Protein AF-A0A0L9VHU3-F1 (afdb_monomer_lite)

Radius of gyration: 21.72 Å; chains: 1; bounding box: 48×51×55 Å

Organism: Phaseolus angularis (NCBI:txid3914)

Sequence (211 aa):
MVSQGKRLATQERQRLNDAPHLLSRGGYAKLEKKIRKSRADALGLESPDLAPAPARYELWKAARTKSDGNMTSSSTALISQRIFTRPQKQPIHDTVIHEDDDMAEAEDDPLSKLMTRLPRYMDTIVVDQGRSSMYEFVEPQTIQPSGNTLENIQHYLQTWMDESKRDVYLVSYIDGSHWQLMVIIPKQCKIIWFCSLHRKMKNDLRTMLQG

pLDDT: mean 79.28, std 13.85, range [37.53, 93.62]

InterPro domains:
  IPR038765 Papain-like cysteine peptidase superfamily [SSF54001] (156-206)

Structure (mmCIF, N/CA/C/O backbone):
data_AF-A0A0L9VHU3-F1
#
_entry.id   AF-A0A0L9VHU3-F1
#
loop_
_atom_site.group_PDB
_atom_site.id
_atom_site.type_symbol
_atom_site.label_atom_id
_atom_site.label_alt_id
_atom_site.label_comp_id
_atom_site.label_asym_id
_atom_site.label_entity_id
_atom_site.label_seq_id
_atom_site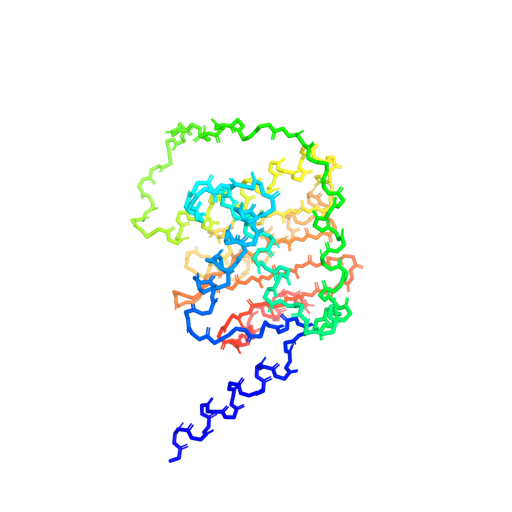.pdbx_PDB_ins_code
_atom_site.Cartn_x
_atom_site.Cartn_y
_atom_site.Cartn_z
_atom_site.occupancy
_atom_site.B_iso_or_equiv
_atom_site.auth_seq_id
_atom_site.auth_comp_id
_atom_site.auth_asym_id
_atom_site.auth_atom_id
_atom_site.pdbx_PDB_model_num
ATOM 1 N N . MET A 1 1 ? 27.416 -6.372 23.144 1.00 48.84 1 MET A N 1
ATOM 2 C CA . MET A 1 1 ? 26.035 -6.923 23.120 1.00 48.84 1 MET A CA 1
ATOM 3 C C . MET A 1 1 ? 25.082 -6.225 22.134 1.00 48.84 1 MET A C 1
ATOM 5 O O . MET A 1 1 ? 24.332 -6.928 21.472 1.00 48.84 1 MET A O 1
ATOM 9 N N . VAL A 1 2 ? 25.136 -4.896 21.933 1.00 53.78 2 VAL A N 1
ATOM 10 C CA . VAL A 1 2 ? 24.230 -4.147 21.014 1.00 53.78 2 VAL A CA 1
ATOM 11 C C . VAL A 1 2 ? 24.245 -4.640 19.549 1.00 53.78 2 VAL A C 1
ATOM 13 O O . VAL A 1 2 ? 23.216 -4.630 18.876 1.00 53.78 2 VAL A O 1
ATOM 16 N N . SER A 1 3 ? 25.390 -5.118 19.049 1.00 62.78 3 SER A N 1
ATOM 17 C CA . SER A 1 3 ? 25.535 -5.614 17.666 1.00 62.78 3 SER A CA 1
ATOM 18 C C . SER A 1 3 ? 24.810 -6.949 17.410 1.00 62.78 3 SER A C 1
ATOM 20 O O . SER A 1 3 ? 24.163 -7.119 16.376 1.00 62.78 3 SER A O 1
ATOM 22 N N . GLN A 1 4 ? 24.829 -7.878 18.376 1.00 62.34 4 GLN A N 1
ATOM 23 C CA . GLN A 1 4 ? 24.143 -9.171 18.236 1.00 62.34 4 GLN A CA 1
ATOM 24 C C . GLN A 1 4 ? 22.618 -9.016 18.222 1.00 62.34 4 GLN A C 1
ATOM 26 O O . GLN A 1 4 ? 21.962 -9.658 17.405 1.00 62.34 4 GLN A O 1
ATOM 31 N N . GLY A 1 5 ? 22.067 -8.119 19.050 1.00 71.44 5 GLY A N 1
ATOM 32 C CA . GLY A 1 5 ? 20.628 -7.835 19.072 1.00 71.44 5 GLY A CA 1
ATOM 33 C C . GLY A 1 5 ? 20.112 -7.270 17.744 1.00 71.44 5 GLY A C 1
ATOM 34 O O . GLY A 1 5 ? 19.091 -7.724 17.231 1.00 71.44 5 GLY A O 1
ATOM 35 N N . LYS A 1 6 ? 20.859 -6.344 17.121 1.00 72.81 6 LYS A N 1
ATOM 36 C CA . LYS A 1 6 ? 20.516 -5.811 15.789 1.00 72.81 6 LYS A CA 1
ATOM 37 C C . LYS A 1 6 ? 20.564 -6.896 14.708 1.00 72.81 6 LYS A C 1
ATOM 39 O O . LYS A 1 6 ? 19.677 -6.945 13.862 1.00 72.81 6 LYS A O 1
ATOM 44 N N . ARG A 1 7 ? 21.563 -7.786 14.760 1.00 70.12 7 ARG A N 1
ATOM 45 C CA . ARG A 1 7 ? 21.704 -8.900 13.809 1.00 70.12 7 ARG A CA 1
ATOM 46 C C . ARG A 1 7 ? 20.536 -9.884 13.896 1.00 70.12 7 ARG A C 1
ATOM 48 O O . ARG A 1 7 ? 19.973 -10.228 12.862 1.00 70.12 7 ARG A O 1
ATOM 55 N N . LEU A 1 8 ? 20.154 -10.282 15.109 1.00 78.56 8 LEU A N 1
ATOM 56 C CA . LEU A 1 8 ? 19.006 -11.162 15.352 1.00 78.56 8 LEU A CA 1
ATOM 57 C C . LEU A 1 8 ? 17.701 -10.536 14.844 1.00 78.56 8 LEU A C 1
ATOM 59 O O . LEU A 1 8 ? 16.937 -11.195 14.148 1.00 78.56 8 LEU A O 1
ATOM 63 N N . ALA A 1 9 ? 17.485 -9.240 15.089 1.00 76.69 9 ALA A N 1
ATOM 64 C CA . ALA A 1 9 ? 16.308 -8.537 14.582 1.00 76.69 9 ALA A CA 1
ATOM 65 C C . ALA A 1 9 ? 16.261 -8.488 13.044 1.00 76.69 9 ALA A C 1
ATOM 67 O O . ALA A 1 9 ? 15.200 -8.667 12.453 1.00 76.69 9 ALA A O 1
ATOM 68 N N . THR A 1 10 ? 17.394 -8.266 12.367 1.00 72.88 10 THR A N 1
ATOM 69 C CA . THR A 1 10 ? 17.454 -8.314 10.896 1.00 72.88 10 THR A CA 1
ATOM 70 C C . THR A 1 10 ? 17.184 -9.718 10.356 1.00 72.88 10 THR A C 1
ATOM 72 O O . THR A 1 10 ? 16.475 -9.846 9.361 1.00 72.88 10 THR A O 1
ATOM 75 N N . GLN A 1 11 ? 17.715 -10.756 11.006 1.00 76.81 11 GLN A N 1
ATOM 76 C CA . GLN A 1 11 ? 17.461 -12.146 10.624 1.00 76.81 11 GLN A CA 1
ATOM 77 C C . GLN A 1 11 ? 15.986 -12.510 10.791 1.00 76.81 11 GLN A C 1
ATOM 79 O O . GLN A 1 11 ? 15.407 -13.090 9.881 1.00 76.81 11 GLN A O 1
ATOM 84 N N . GLU A 1 12 ? 15.352 -12.083 11.882 1.00 78.12 12 GLU A N 1
ATOM 85 C CA . GLU A 1 12 ? 13.926 -12.328 12.107 1.00 78.12 12 GLU A CA 1
ATOM 86 C C . GLU A 1 12 ? 13.045 -11.577 11.095 1.00 78.12 12 GLU A C 1
ATOM 88 O O . GLU A 1 12 ? 12.095 -12.138 10.554 1.00 78.12 12 GLU A O 1
ATOM 93 N N . ARG A 1 13 ? 13.413 -10.340 10.725 1.00 70.56 13 ARG A N 1
ATOM 94 C CA . ARG A 1 13 ? 12.747 -9.602 9.633 1.00 70.56 13 ARG A CA 1
ATOM 95 C C . ARG A 1 13 ? 12.869 -10.308 8.288 1.00 70.56 13 ARG A C 1
ATOM 97 O O . ARG A 1 13 ? 11.931 -10.287 7.501 1.00 70.56 13 ARG A O 1
ATOM 104 N N . GLN A 1 14 ? 14.029 -10.898 8.005 1.00 71.62 14 GLN A N 1
ATOM 105 C CA . GLN A 1 14 ? 14.219 -11.685 6.789 1.00 71.62 14 GLN A CA 1
ATOM 106 C C . GLN A 1 14 ? 13.451 -13.005 6.847 1.00 71.62 14 GLN A C 1
ATOM 108 O O . GLN A 1 14 ? 12.911 -13.417 5.826 1.00 71.62 14 GLN A O 1
ATOM 113 N N . ARG A 1 15 ? 13.350 -13.630 8.026 1.00 75.19 15 ARG A N 1
ATOM 114 C CA . ARG A 1 15 ? 12.582 -14.862 8.241 1.00 75.19 15 ARG A CA 1
ATOM 115 C C . ARG A 1 15 ? 11.095 -14.672 7.944 1.00 75.19 15 ARG A C 1
ATOM 117 O O . ARG A 1 15 ? 10.479 -15.569 7.389 1.00 75.19 15 ARG A O 1
ATOM 124 N N . LEU A 1 16 ? 10.541 -13.510 8.292 1.00 76.06 16 LEU A N 1
ATOM 125 C CA . LEU A 1 16 ? 9.139 -13.150 8.047 1.00 76.06 16 LEU A CA 1
ATOM 126 C C . LEU A 1 16 ? 8.886 -12.567 6.643 1.00 76.06 16 LEU A C 1
ATOM 128 O O . LEU A 1 16 ? 7.774 -12.137 6.347 1.00 76.06 16 LEU A O 1
ATOM 132 N N . ASN A 1 17 ? 9.906 -12.483 5.783 1.00 76.56 17 ASN A N 1
ATOM 133 C CA . ASN A 1 17 ? 9.739 -11.969 4.431 1.00 76.56 17 ASN A CA 1
ATOM 134 C C . ASN A 1 17 ? 9.309 -13.090 3.481 1.00 76.56 17 ASN A C 1
ATOM 136 O O . ASN A 1 17 ? 10.138 -13.876 3.027 1.00 76.56 17 ASN A O 1
ATOM 140 N N . ASP A 1 18 ? 8.034 -13.089 3.103 1.00 77.94 18 ASP A N 1
ATOM 141 C CA . ASP A 1 18 ? 7.458 -14.073 2.183 1.00 77.94 18 ASP A CA 1
ATOM 142 C C . ASP A 1 18 ? 7.843 -13.859 0.707 1.00 77.94 18 ASP A C 1
ATOM 144 O O . ASP A 1 18 ? 7.441 -14.646 -0.148 1.00 77.94 18 ASP A O 1
ATOM 148 N N . ALA A 1 19 ? 8.607 -12.818 0.359 1.00 78.75 19 ALA A N 1
ATOM 149 C CA . ALA A 1 19 ? 9.085 -12.560 -1.006 1.00 78.75 19 ALA A CA 1
ATOM 150 C C . ALA A 1 19 ? 10.543 -12.047 -1.036 1.00 78.75 19 ALA A C 1
ATOM 152 O O . ALA A 1 19 ? 10.816 -10.936 -1.531 1.00 78.75 19 ALA A O 1
ATOM 153 N N . PRO A 1 20 ? 11.507 -12.832 -0.517 1.00 79.88 20 PRO A N 1
ATOM 154 C CA . PRO A 1 20 ? 12.890 -12.399 -0.411 1.00 79.88 20 PRO A CA 1
ATOM 155 C C . PRO A 1 20 ? 13.533 -12.303 -1.799 1.00 79.88 20 PRO A C 1
ATOM 157 O O . PRO A 1 20 ? 13.295 -13.139 -2.675 1.00 79.88 20 PRO A O 1
ATOM 160 N N . HIS A 1 21 ? 14.363 -11.276 -1.994 1.00 80.75 21 HIS A N 1
ATOM 161 C CA . HIS A 1 21 ? 15.218 -11.149 -3.173 1.00 80.75 21 HIS A CA 1
ATOM 162 C C . HIS A 1 21 ? 16.610 -11.721 -2.893 1.00 80.75 21 HIS A C 1
ATOM 164 O O . HIS A 1 21 ? 17.112 -11.638 -1.775 1.00 80.75 21 HIS A O 1
ATOM 170 N N . LEU A 1 22 ? 17.272 -12.234 -3.926 1.00 81.62 22 LEU A N 1
ATOM 171 C CA . LEU A 1 22 ? 18.561 -12.930 -3.813 1.00 81.62 22 LEU A CA 1
ATOM 172 C C . LEU A 1 22 ? 19.779 -12.005 -3.978 1.00 81.62 22 LEU A C 1
ATOM 174 O O . LEU A 1 22 ? 20.921 -12.454 -4.025 1.00 81.62 22 LEU A O 1
ATOM 178 N N . LEU A 1 23 ? 19.542 -10.700 -4.105 1.00 85.38 23 LEU A N 1
ATOM 179 C CA . LEU A 1 23 ? 20.577 -9.723 -4.422 1.00 85.38 23 LEU A CA 1
ATOM 180 C C . LEU A 1 23 ? 21.299 -9.193 -3.177 1.00 85.38 23 LEU A C 1
ATOM 182 O O . LEU A 1 23 ? 20.668 -8.811 -2.190 1.00 85.38 23 LEU A O 1
ATOM 186 N N . SER A 1 24 ? 22.626 -9.094 -3.273 1.00 81.19 24 SER A N 1
ATOM 187 C CA . SER A 1 24 ? 23.472 -8.353 -2.333 1.00 81.19 24 SER A CA 1
ATOM 188 C C . SER A 1 24 ? 23.415 -6.838 -2.598 1.00 81.19 24 SER A C 1
ATOM 190 O O . SER A 1 24 ? 22.765 -6.376 -3.542 1.00 81.19 24 SER A O 1
ATOM 192 N N . ARG A 1 25 ? 24.086 -6.025 -1.767 1.00 77.25 25 ARG A N 1
ATOM 193 C CA . ARG A 1 25 ? 24.183 -4.569 -1.993 1.00 77.25 25 ARG A CA 1
ATOM 194 C C . ARG A 1 25 ? 24.774 -4.280 -3.382 1.00 77.25 25 ARG A C 1
ATOM 196 O O . ARG A 1 25 ? 25.786 -4.862 -3.759 1.00 77.25 25 ARG A O 1
ATOM 203 N N . GLY A 1 26 ? 24.118 -3.405 -4.148 1.00 85.31 26 GLY A N 1
ATOM 204 C CA . GLY A 1 26 ? 24.473 -3.119 -5.547 1.00 85.31 26 GLY A CA 1
ATOM 205 C C . GLY A 1 26 ? 24.077 -4.215 -6.550 1.00 85.31 26 GLY A C 1
ATOM 206 O O . GLY A 1 26 ? 24.364 -4.099 -7.740 1.00 85.31 26 GLY A O 1
ATOM 207 N N . GLY A 1 27 ? 23.399 -5.278 -6.103 1.00 88.81 27 GLY A N 1
ATOM 208 C CA . GLY A 1 27 ? 23.025 -6.407 -6.950 1.00 88.81 27 GLY A CA 1
ATOM 209 C C . GLY A 1 27 ? 22.048 -6.048 -8.071 1.00 88.81 27 GLY A C 1
ATOM 210 O O . GLY A 1 27 ? 22.117 -6.663 -9.127 1.00 88.81 27 GLY A O 1
ATOM 211 N N . TYR A 1 28 ? 21.200 -5.026 -7.897 1.00 89.81 28 TYR A N 1
ATOM 212 C CA . TYR A 1 28 ? 20.271 -4.585 -8.947 1.00 89.81 28 TYR A CA 1
ATOM 213 C C . TYR A 1 28 ? 20.995 -3.982 -10.154 1.00 89.81 28 TYR A C 1
ATOM 215 O O . TYR A 1 28 ? 20.675 -4.353 -11.276 1.00 89.81 28 TYR A O 1
ATOM 223 N N . ALA A 1 29 ? 22.021 -3.152 -9.943 1.00 90.19 29 ALA A N 1
ATOM 224 C CA . ALA A 1 29 ? 22.813 -2.593 -11.043 1.00 90.19 29 ALA A CA 1
ATOM 225 C C . ALA A 1 29 ? 23.546 -3.699 -11.826 1.00 90.19 29 ALA A C 1
ATOM 227 O O . ALA A 1 29 ? 23.590 -3.695 -13.056 1.00 90.19 29 ALA A O 1
ATOM 228 N N . LYS A 1 30 ? 24.073 -4.706 -11.112 1.00 91.06 30 LYS A N 1
ATOM 229 C CA . LYS A 1 30 ? 24.684 -5.892 -11.736 1.00 91.06 30 LYS A CA 1
ATOM 230 C C . LYS A 1 30 ? 23.661 -6.719 -12.518 1.00 91.06 30 LYS A C 1
ATOM 232 O O . LYS A 1 30 ? 23.958 -7.166 -13.623 1.00 91.06 30 LYS A O 1
ATOM 237 N N . LEU A 1 31 ? 22.474 -6.924 -11.949 1.00 92.38 31 LEU A N 1
ATOM 238 C CA . LEU A 1 31 ? 21.386 -7.669 -12.577 1.00 92.38 31 LEU A CA 1
ATOM 239 C C . LEU A 1 31 ? 20.887 -6.971 -13.844 1.00 92.38 31 LEU A C 1
ATOM 241 O O . LEU A 1 31 ? 20.712 -7.618 -14.871 1.00 92.38 31 LEU A O 1
ATOM 245 N N . GLU A 1 32 ? 20.719 -5.655 -13.791 1.00 92.00 32 GLU A N 1
ATOM 246 C CA . GLU A 1 32 ? 20.325 -4.840 -14.932 1.00 92.00 32 GLU A CA 1
ATOM 247 C C . GLU A 1 32 ? 21.335 -4.942 -16.075 1.00 92.00 32 GLU A C 1
ATOM 249 O O . GLU A 1 32 ? 20.953 -5.259 -17.201 1.00 92.00 32 GLU A O 1
ATOM 254 N N . LYS A 1 33 ? 22.632 -4.788 -15.778 1.00 92.38 33 LYS A N 1
ATOM 255 C CA . LYS A 1 33 ? 23.697 -4.962 -16.775 1.00 92.38 33 LYS A CA 1
ATOM 256 C C . LYS A 1 33 ? 23.686 -6.368 -17.386 1.00 92.38 33 LYS A C 1
ATOM 258 O O . LYS A 1 33 ? 23.892 -6.512 -18.588 1.00 92.38 33 LYS A O 1
ATOM 263 N N . LYS A 1 34 ? 23.408 -7.404 -16.582 1.00 92.94 34 LYS A N 1
ATOM 264 C CA . LYS A 1 34 ? 23.285 -8.791 -17.059 1.00 92.94 34 LYS A CA 1
ATOM 265 C C . LYS A 1 34 ? 22.100 -8.965 -18.015 1.00 92.94 34 LYS A C 1
ATOM 267 O O . LYS A 1 34 ? 22.269 -9.593 -19.054 1.00 92.94 34 LYS A O 1
ATOM 272 N N . ILE A 1 35 ? 20.937 -8.398 -17.688 1.00 92.69 35 ILE A N 1
ATOM 273 C CA . ILE A 1 35 ? 19.736 -8.475 -18.537 1.00 92.69 35 ILE A CA 1
ATOM 274 C C . ILE A 1 35 ? 19.937 -7.700 -19.842 1.00 92.69 35 ILE A C 1
ATOM 276 O O . ILE A 1 35 ? 19.591 -8.200 -20.911 1.00 92.69 35 ILE A O 1
ATOM 280 N N . ARG A 1 36 ? 20.530 -6.502 -19.781 1.00 92.56 36 ARG A N 1
ATOM 281 C CA . ARG A 1 36 ? 20.858 -5.730 -20.987 1.00 92.56 36 ARG A CA 1
ATOM 282 C C . ARG A 1 36 ? 21.841 -6.471 -21.884 1.00 92.56 36 ARG A C 1
ATOM 284 O O . ARG A 1 36 ? 21.602 -6.555 -23.081 1.00 92.56 36 ARG A O 1
ATOM 291 N N . LYS A 1 37 ? 22.874 -7.094 -21.305 1.00 92.81 37 LYS A N 1
ATOM 292 C CA . LYS A 1 37 ? 23.807 -7.937 -22.061 1.00 92.81 37 LYS A CA 1
ATOM 293 C C . LYS A 1 37 ? 23.083 -9.082 -22.775 1.00 92.81 37 LYS A C 1
ATOM 295 O O . LYS A 1 37 ? 23.215 -9.199 -23.982 1.00 92.81 37 LYS A O 1
ATOM 300 N N . SER A 1 38 ? 22.246 -9.853 -22.072 1.00 91.19 38 SER A N 1
ATOM 301 C CA . SER A 1 38 ? 21.508 -10.955 -22.711 1.00 91.19 38 SER A CA 1
ATOM 302 C C . SER A 1 38 ? 20.541 -10.487 -23.803 1.00 91.19 38 SER A C 1
ATOM 304 O O . SER A 1 38 ? 20.306 -11.210 -24.763 1.00 91.19 38 SER A O 1
ATOM 306 N N . ARG A 1 39 ? 19.970 -9.282 -23.666 1.00 93.62 39 ARG A N 1
ATOM 307 C CA . ARG A 1 39 ? 19.123 -8.681 -24.705 1.00 93.62 39 ARG A CA 1
ATOM 308 C C . ARG A 1 39 ? 19.931 -8.232 -25.913 1.00 93.62 39 ARG A C 1
ATOM 310 O O . ARG A 1 39 ? 19.488 -8.473 -27.025 1.00 93.62 39 ARG A O 1
ATOM 317 N N . ALA A 1 40 ? 21.081 -7.598 -25.701 1.00 91.62 40 ALA A N 1
ATOM 318 C CA . ALA A 1 40 ? 21.978 -7.211 -26.782 1.00 91.62 40 ALA A CA 1
ATOM 319 C C . ALA A 1 40 ? 22.449 -8.437 -27.569 1.00 91.62 40 ALA A C 1
ATOM 321 O O . ALA A 1 40 ? 22.323 -8.435 -28.787 1.00 91.62 40 ALA A O 1
ATOM 322 N N . ASP A 1 41 ? 22.856 -9.506 -26.878 1.00 92.62 41 ASP A N 1
ATOM 323 C CA . ASP A 1 41 ? 23.250 -10.772 -27.508 1.00 92.62 41 ASP A CA 1
ATOM 324 C C . ASP A 1 41 ? 22.093 -11.366 -28.341 1.00 92.62 41 ASP A C 1
ATOM 326 O O . ASP A 1 41 ? 22.292 -11.777 -29.481 1.00 92.62 41 ASP A O 1
ATOM 330 N N . ALA A 1 42 ? 20.861 -11.359 -27.811 1.00 91.38 42 ALA A N 1
ATOM 331 C CA . ALA A 1 42 ? 19.674 -11.858 -28.518 1.00 91.38 42 ALA A CA 1
ATOM 332 C C . ALA A 1 42 ? 19.249 -10.988 -29.717 1.00 91.38 42 ALA A C 1
ATOM 334 O O . ALA A 1 42 ? 18.643 -11.496 -30.657 1.00 91.38 42 ALA A O 1
ATOM 335 N N . LEU A 1 43 ? 19.542 -9.686 -29.675 1.00 92.00 43 LEU A N 1
ATOM 336 C CA . LEU A 1 43 ? 19.234 -8.719 -30.732 1.00 92.00 43 LEU A CA 1
ATOM 337 C C . LEU A 1 43 ? 20.405 -8.505 -31.708 1.00 92.00 43 LEU A C 1
ATOM 339 O O . LEU A 1 43 ? 20.261 -7.731 -32.650 1.00 92.00 43 LEU A O 1
ATOM 343 N N . GLY A 1 44 ? 21.553 -9.155 -31.489 1.00 90.19 44 GLY A N 1
ATOM 344 C CA . GLY A 1 44 ? 22.761 -8.966 -32.296 1.00 90.19 44 GLY A CA 1
ATOM 345 C C . GLY A 1 44 ? 23.370 -7.561 -32.195 1.00 90.19 44 GLY A C 1
ATOM 346 O O . GLY A 1 44 ? 23.969 -7.090 -33.156 1.00 90.19 44 GLY A O 1
ATOM 347 N N . LEU A 1 45 ? 23.190 -6.866 -31.067 1.00 89.69 45 LEU A N 1
ATOM 348 C CA . LEU A 1 45 ? 23.708 -5.510 -30.860 1.00 89.69 45 LEU A CA 1
ATOM 349 C C . LEU A 1 45 ? 25.173 -5.540 -30.408 1.00 89.69 45 LEU A C 1
ATOM 351 O O . LEU A 1 45 ? 25.543 -6.316 -29.530 1.00 89.69 45 LEU A O 1
ATOM 355 N N . GLU A 1 46 ? 25.988 -4.624 -30.936 1.00 85.25 46 GLU A N 1
ATOM 356 C CA . GLU A 1 46 ? 27.423 -4.528 -30.611 1.00 85.25 46 GLU A CA 1
ATOM 357 C C . GLU A 1 46 ? 27.704 -4.111 -29.156 1.00 85.25 46 GLU A C 1
ATOM 359 O O . GLU A 1 46 ? 28.783 -4.383 -28.627 1.00 85.25 46 GLU A O 1
ATOM 364 N N . SER A 1 47 ? 26.743 -3.464 -28.484 1.00 85.38 47 SER A N 1
ATOM 365 C CA . SER A 1 47 ? 26.889 -3.009 -27.098 1.00 85.38 47 SER A CA 1
ATOM 366 C C . SER A 1 47 ? 25.643 -3.294 -26.246 1.00 85.38 47 SER A C 1
ATOM 368 O O . SER A 1 47 ? 24.522 -3.024 -26.688 1.00 85.38 47 SER A O 1
ATOM 370 N N . PRO A 1 48 ? 25.812 -3.745 -24.982 1.00 81.38 48 PRO A N 1
ATOM 371 C CA . PRO A 1 48 ? 24.726 -3.881 -24.009 1.00 81.38 48 PRO A CA 1
ATOM 372 C C . PRO A 1 48 ? 23.927 -2.599 -23.767 1.00 81.38 48 PRO A C 1
ATOM 374 O O . PRO A 1 48 ? 22.753 -2.678 -23.412 1.00 81.38 48 PRO A O 1
ATOM 377 N N . ASP A 1 49 ? 24.540 -1.427 -23.936 1.00 85.56 49 ASP A N 1
ATOM 378 C CA . ASP A 1 49 ? 23.887 -0.143 -23.654 1.00 85.56 49 ASP A CA 1
ATOM 379 C C . ASP A 1 49 ? 22.892 0.273 -24.748 1.00 85.56 49 ASP A C 1
ATOM 381 O O . ASP A 1 49 ? 22.046 1.131 -24.511 1.00 85.56 49 ASP A O 1
ATOM 385 N N . LEU A 1 50 ? 22.940 -0.380 -25.914 1.00 85.38 50 LEU A N 1
ATOM 386 C CA . LEU A 1 50 ? 21.97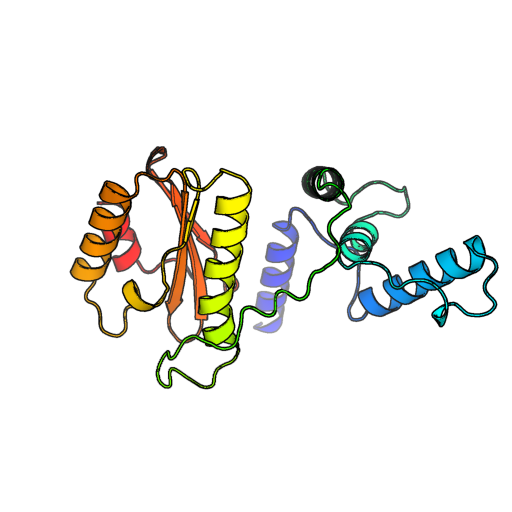7 -0.193 -27.002 1.00 85.38 50 LEU A CA 1
ATOM 387 C C . LEU A 1 50 ? 20.698 -1.020 -26.802 1.00 85.38 50 LEU A C 1
ATOM 389 O O . LEU A 1 50 ? 19.695 -0.788 -27.476 1.00 85.38 50 LEU A O 1
ATOM 393 N N . ALA A 1 51 ? 20.712 -1.995 -25.887 1.00 87.25 51 ALA A N 1
ATOM 394 C CA . ALA A 1 51 ? 19.535 -2.796 -25.592 1.00 87.25 51 ALA A CA 1
ATOM 395 C C . ALA A 1 51 ? 18.521 -1.997 -24.752 1.00 87.25 51 ALA A C 1
ATOM 397 O O . ALA A 1 51 ? 18.917 -1.290 -23.819 1.00 87.25 51 ALA A O 1
ATOM 398 N N . PRO A 1 52 ? 17.205 -2.171 -24.986 1.00 87.06 52 PRO A N 1
ATOM 399 C CA . PRO A 1 52 ? 16.181 -1.532 -24.169 1.00 87.06 52 PRO A CA 1
ATOM 400 C C . PRO A 1 52 ? 16.386 -1.823 -22.681 1.00 87.06 52 PRO A C 1
ATOM 402 O O . PRO A 1 52 ? 16.570 -2.983 -22.281 1.00 87.06 52 PRO A O 1
ATOM 405 N N . ALA A 1 53 ? 16.319 -0.777 -21.854 1.00 85.44 53 ALA A N 1
ATOM 406 C CA . ALA A 1 53 ? 16.438 -0.919 -20.411 1.00 85.44 53 ALA A CA 1
ATOM 407 C C . ALA A 1 53 ? 15.335 -1.852 -19.871 1.00 85.44 53 ALA A C 1
ATOM 409 O O . ALA A 1 53 ? 14.184 -1.787 -20.318 1.00 85.44 53 ALA A O 1
ATOM 410 N N . PRO A 1 54 ? 15.659 -2.766 -18.941 1.00 86.88 54 PRO A N 1
ATOM 411 C CA . PRO A 1 54 ? 14.647 -3.606 -18.325 1.00 86.88 54 PRO A CA 1
ATOM 412 C C . PRO A 1 54 ? 13.706 -2.758 -17.477 1.00 86.88 54 PRO A C 1
ATOM 414 O O . PRO A 1 54 ? 14.132 -1.904 -16.701 1.00 86.88 54 PRO A O 1
ATOM 417 N N . ALA A 1 55 ? 12.410 -3.024 -17.589 1.00 85.69 55 ALA A N 1
ATOM 418 C CA . ALA A 1 55 ? 11.431 -2.387 -16.735 1.00 85.69 55 ALA A CA 1
ATOM 419 C C . ALA A 1 55 ? 11.633 -2.832 -15.278 1.00 85.69 55 ALA A C 1
ATOM 421 O O . ALA A 1 55 ? 12.081 -3.945 -14.982 1.00 85.69 55 ALA A O 1
ATOM 422 N N . ARG A 1 56 ? 11.232 -1.980 -14.329 1.00 83.56 56 ARG A N 1
ATOM 423 C CA . ARG A 1 56 ? 11.403 -2.244 -12.889 1.00 83.56 56 ARG A CA 1
ATOM 424 C C . ARG A 1 56 ? 10.799 -3.581 -12.447 1.00 83.56 56 ARG A C 1
ATOM 426 O O . ARG A 1 56 ? 11.363 -4.256 -11.588 1.00 83.56 56 ARG A O 1
ATOM 433 N N . TYR A 1 57 ? 9.674 -3.981 -13.036 1.00 84.50 57 TYR A N 1
ATOM 434 C CA . TYR A 1 57 ? 9.031 -5.255 -12.716 1.00 84.50 57 TYR A CA 1
ATOM 435 C C . TYR A 1 57 ? 9.826 -6.467 -13.234 1.00 84.50 57 TYR A C 1
ATOM 437 O O . TYR A 1 57 ? 9.789 -7.532 -12.623 1.00 84.50 57 TYR A O 1
ATOM 445 N N . GLU A 1 58 ? 10.582 -6.318 -14.324 1.00 87.25 58 GLU A N 1
ATOM 446 C CA . GLU A 1 58 ? 11.465 -7.364 -14.848 1.00 87.25 58 GLU A CA 1
ATOM 447 C C . GLU A 1 58 ? 12.657 -7.570 -13.918 1.00 87.25 58 GLU A C 1
ATOM 449 O O . GLU A 1 58 ? 12.964 -8.706 -13.558 1.00 87.25 58 GLU A O 1
ATOM 454 N N . LEU A 1 59 ? 13.250 -6.471 -13.438 1.00 90.00 59 LEU A N 1
ATOM 455 C CA . LEU A 1 59 ? 14.277 -6.508 -12.396 1.00 90.00 59 LEU A CA 1
ATOM 456 C C . LEU A 1 59 ? 13.745 -7.143 -11.109 1.00 90.00 59 LEU A C 1
ATOM 458 O O . LEU A 1 59 ? 14.423 -7.970 -10.502 1.00 90.00 59 LEU A O 1
ATOM 462 N N . TRP A 1 60 ? 12.524 -6.787 -10.700 1.00 90.38 60 TRP A N 1
ATOM 463 C CA . TRP A 1 60 ? 11.885 -7.352 -9.512 1.00 90.38 60 TRP A CA 1
ATOM 464 C C . TRP A 1 60 ? 11.705 -8.872 -9.617 1.00 90.38 60 TRP A C 1
ATOM 466 O O . TRP A 1 60 ? 12.002 -9.568 -8.642 1.00 90.38 60 TRP A O 1
ATOM 476 N N . LYS A 1 61 ? 11.263 -9.368 -10.785 1.00 89.56 61 LYS A N 1
ATOM 477 C CA . LYS A 1 61 ? 11.100 -10.804 -11.065 1.00 89.56 61 LYS A CA 1
ATOM 478 C C . LYS A 1 61 ? 12.447 -11.511 -11.052 1.00 89.56 61 LYS A C 1
ATOM 480 O O . LYS A 1 61 ? 12.637 -12.425 -10.262 1.00 89.56 61 LYS A O 1
ATOM 485 N N . ALA A 1 62 ? 13.402 -11.033 -11.848 1.00 91.12 62 ALA A N 1
ATOM 486 C CA . ALA A 1 62 ? 14.712 -11.665 -11.977 1.00 91.12 62 ALA A CA 1
ATOM 487 C C . ALA A 1 62 ? 15.490 -11.690 -10.647 1.00 91.12 62 ALA A C 1
ATOM 489 O O . ALA A 1 62 ? 16.184 -12.658 -10.353 1.00 91.12 62 ALA A O 1
ATOM 490 N N . ALA A 1 63 ? 15.318 -10.679 -9.789 1.00 92.50 63 ALA A N 1
ATOM 491 C CA . ALA A 1 63 ? 15.894 -10.657 -8.443 1.00 92.50 63 ALA A CA 1
ATOM 492 C C . ALA A 1 63 ? 15.323 -11.735 -7.500 1.00 92.50 63 ALA A C 1
ATOM 494 O O . ALA A 1 63 ? 15.891 -11.975 -6.431 1.00 92.50 63 ALA A O 1
ATOM 495 N N . ARG A 1 64 ? 14.187 -12.342 -7.859 1.00 92.31 64 ARG A N 1
ATOM 496 C CA . ARG A 1 64 ? 13.447 -13.345 -7.082 1.00 92.31 64 ARG A CA 1
ATOM 497 C C . ARG A 1 64 ? 13.254 -14.653 -7.850 1.00 92.31 64 ARG A C 1
ATOM 499 O O . ARG A 1 64 ? 12.423 -15.474 -7.469 1.00 92.31 64 ARG A O 1
ATOM 506 N N . THR A 1 65 ? 14.043 -14.857 -8.899 1.00 91.50 65 THR A N 1
ATOM 507 C CA . THR A 1 65 ? 14.150 -16.122 -9.621 1.00 91.50 65 THR A CA 1
ATOM 508 C C . THR A 1 65 ? 15.440 -16.812 -9.191 1.00 91.50 65 THR A C 1
ATOM 510 O O . THR A 1 65 ? 16.517 -16.214 -9.201 1.00 91.50 65 THR A O 1
ATOM 513 N N . LYS A 1 66 ? 15.324 -18.064 -8.759 1.00 89.69 66 LYS A N 1
ATOM 514 C CA . LYS A 1 66 ? 16.444 -18.938 -8.411 1.00 89.69 66 LYS A CA 1
ATOM 515 C C . LYS A 1 66 ? 17.147 -19.422 -9.686 1.00 89.69 66 LYS A C 1
ATOM 517 O O . LYS A 1 66 ? 16.652 -19.258 -10.798 1.00 89.69 66 LYS A O 1
ATOM 522 N N . SER A 1 67 ? 18.314 -20.043 -9.534 1.00 85.81 67 SER A N 1
ATOM 523 C CA . SER A 1 67 ? 19.085 -20.584 -10.662 1.00 85.81 67 SER A CA 1
ATOM 524 C C . SER A 1 67 ? 18.381 -21.721 -11.412 1.00 85.81 67 SER A C 1
ATOM 526 O O . SER A 1 67 ? 18.692 -21.945 -12.574 1.00 85.81 67 SER A O 1
ATOM 528 N N . ASP A 1 68 ? 17.443 -22.418 -10.767 1.00 89.50 68 ASP A N 1
ATOM 529 C CA . ASP A 1 68 ? 16.595 -23.460 -11.364 1.00 89.50 68 ASP A CA 1
ATOM 530 C C . ASP A 1 68 ? 15.407 -22.886 -12.167 1.00 89.50 68 ASP A C 1
ATOM 532 O O . ASP A 1 68 ? 14.600 -23.641 -12.699 1.00 89.50 68 ASP A O 1
ATOM 536 N N . GLY A 1 69 ? 15.279 -21.555 -12.247 1.00 86.81 69 GLY A N 1
ATOM 537 C CA . GLY A 1 69 ? 14.178 -20.869 -12.926 1.00 86.81 69 GLY A CA 1
ATOM 538 C C . GLY A 1 69 ? 12.915 -20.704 -12.076 1.00 86.81 69 GLY A C 1
ATOM 539 O O . GLY A 1 69 ? 12.011 -19.968 -12.474 1.00 86.81 69 GLY A O 1
ATOM 540 N N . ASN A 1 70 ? 12.854 -21.306 -10.885 1.00 89.00 70 ASN A N 1
ATOM 541 C CA . ASN A 1 70 ? 11.709 -21.172 -9.991 1.00 89.00 70 ASN A CA 1
ATOM 542 C C . ASN A 1 70 ? 11.744 -19.849 -9.214 1.00 89.00 70 ASN A C 1
ATOM 544 O O . ASN A 1 70 ? 12.800 -19.270 -8.948 1.00 89.00 70 ASN A O 1
ATOM 548 N N . MET A 1 71 ? 10.573 -19.368 -8.794 1.00 92.06 71 MET A N 1
ATOM 549 C CA . MET A 1 71 ? 10.477 -18.191 -7.922 1.00 92.06 71 MET A CA 1
ATOM 550 C C . MET A 1 71 ? 10.937 -18.510 -6.492 1.00 92.06 71 MET A C 1
ATOM 552 O O . MET A 1 71 ? 10.926 -19.661 -6.049 1.00 92.06 71 MET A O 1
ATOM 556 N N . THR A 1 72 ? 11.338 -17.486 -5.734 1.00 89.56 72 THR A N 1
ATOM 557 C CA . THR A 1 72 ? 11.792 -17.658 -4.343 1.00 89.56 72 THR A CA 1
ATOM 558 C C . THR A 1 72 ? 10.691 -18.136 -3.396 1.00 89.56 72 THR A C 1
ATOM 560 O O . THR A 1 72 ? 11.010 -18.799 -2.410 1.00 89.56 72 THR A O 1
ATOM 563 N N . SER A 1 73 ? 9.419 -17.867 -3.706 1.00 87.56 73 SER A N 1
ATOM 564 C CA . SER A 1 73 ? 8.252 -18.295 -2.923 1.00 87.56 73 SER A CA 1
ATOM 565 C C . SER A 1 73 ? 6.971 -18.373 -3.764 1.00 87.56 73 SER A C 1
ATOM 567 O O . SER A 1 73 ? 6.883 -17.767 -4.837 1.00 87.56 73 SER A O 1
ATOM 569 N N . SER A 1 74 ? 5.939 -19.050 -3.246 1.00 85.62 74 SER A N 1
ATOM 570 C CA . SER A 1 74 ? 4.598 -19.083 -3.856 1.00 85.62 74 SER A CA 1
ATOM 571 C C . SER A 1 74 ? 3.977 -17.685 -3.966 1.00 85.62 74 SER A C 1
ATOM 573 O O . SER A 1 74 ? 3.404 -17.344 -4.999 1.00 85.62 74 SER A O 1
ATOM 575 N N . SER A 1 75 ? 4.158 -16.834 -2.950 1.00 83.75 75 SER A N 1
ATOM 576 C CA . SER A 1 75 ? 3.720 -15.431 -2.977 1.00 83.75 75 SER A CA 1
ATOM 577 C C . SER A 1 75 ? 4.397 -14.652 -4.107 1.00 83.75 75 SER A C 1
ATOM 579 O O . SER A 1 75 ? 3.743 -13.905 -4.833 1.00 83.75 75 SER A O 1
ATOM 581 N N . THR A 1 76 ? 5.699 -14.874 -4.316 1.00 86.44 76 THR A N 1
ATOM 582 C CA . THR A 1 76 ? 6.449 -14.267 -5.425 1.00 86.44 76 THR A CA 1
ATOM 583 C C . THR A 1 76 ? 5.922 -14.738 -6.778 1.00 86.44 76 THR A C 1
ATOM 585 O O . THR A 1 76 ? 5.769 -13.921 -7.685 1.00 86.44 76 THR A O 1
ATOM 588 N N . ALA A 1 77 ? 5.607 -16.030 -6.915 1.00 87.81 77 ALA A N 1
ATOM 589 C CA . ALA A 1 77 ? 5.025 -16.582 -8.135 1.00 87.81 77 ALA A CA 1
ATOM 590 C C . ALA A 1 77 ? 3.669 -15.937 -8.462 1.00 87.81 77 ALA A C 1
ATOM 592 O O . ALA A 1 77 ? 3.465 -15.484 -9.590 1.00 87.81 77 ALA A O 1
ATOM 593 N N . LEU A 1 78 ? 2.793 -15.790 -7.462 1.00 87.12 78 LEU A N 1
ATOM 594 C CA . LEU A 1 78 ? 1.492 -15.138 -7.624 1.00 87.12 78 LEU A CA 1
ATOM 595 C C . LEU A 1 78 ? 1.631 -13.663 -8.036 1.00 87.12 78 LEU A C 1
ATOM 597 O O . LEU A 1 78 ? 0.941 -13.203 -8.946 1.00 87.12 78 LEU A O 1
ATOM 601 N N . ILE A 1 79 ? 2.542 -12.918 -7.400 1.00 84.94 79 ILE A N 1
ATOM 602 C CA . ILE A 1 79 ? 2.818 -11.516 -7.756 1.00 84.94 79 ILE A CA 1
ATOM 603 C C . ILE A 1 79 ? 3.366 -11.429 -9.186 1.00 84.94 79 ILE A C 1
ATOM 605 O O . ILE A 1 79 ? 2.886 -10.621 -9.978 1.00 84.94 79 ILE A O 1
ATOM 609 N N . SER A 1 80 ? 4.330 -12.284 -9.541 1.00 84.75 80 SER A N 1
ATOM 610 C CA . SER A 1 80 ? 4.912 -12.337 -10.887 1.00 84.75 80 SER A CA 1
ATOM 611 C C . SER A 1 80 ? 3.852 -12.587 -11.963 1.00 84.75 80 SER A C 1
ATOM 613 O O . SER A 1 80 ? 3.887 -11.946 -13.014 1.00 84.75 80 SER A O 1
ATOM 615 N N . GLN A 1 81 ? 2.894 -13.479 -11.696 1.00 82.81 81 GLN A N 1
ATOM 616 C CA . GLN A 1 81 ? 1.786 -13.771 -12.604 1.00 82.81 81 GLN A CA 1
ATOM 617 C C . GLN A 1 81 ? 0.836 -12.573 -12.753 1.00 82.81 81 GLN A C 1
ATOM 619 O O . GLN A 1 81 ? 0.462 -12.219 -13.868 1.00 82.81 81 GLN A O 1
ATOM 624 N N . ARG A 1 82 ? 0.486 -11.899 -11.650 1.00 81.12 82 ARG A N 1
ATOM 625 C CA . ARG A 1 82 ? -0.429 -10.741 -11.668 1.00 81.12 82 ARG A CA 1
ATOM 626 C C . ARG A 1 82 ? 0.163 -9.502 -12.333 1.00 81.12 82 ARG A C 1
ATOM 628 O O . ARG A 1 82 ? -0.566 -8.724 -12.938 1.00 81.12 82 ARG A O 1
ATOM 635 N N . ILE A 1 83 ? 1.481 -9.321 -12.260 1.00 75.25 83 ILE A N 1
ATOM 636 C CA . ILE A 1 83 ? 2.174 -8.246 -12.986 1.00 75.25 83 ILE A CA 1
ATOM 637 C C . ILE A 1 83 ? 1.991 -8.403 -14.510 1.00 75.25 83 ILE A C 1
ATOM 639 O O . ILE A 1 83 ? 1.977 -7.405 -15.224 1.00 75.25 83 ILE A O 1
ATOM 643 N N . PHE A 1 84 ? 1.818 -9.633 -15.009 1.00 54.62 84 PHE A N 1
ATOM 644 C CA . PHE A 1 84 ? 1.665 -9.943 -16.435 1.00 54.62 84 PHE A CA 1
ATOM 645 C C . PHE A 1 84 ? 0.233 -9.753 -16.962 1.00 54.62 84 PHE A C 1
ATOM 647 O O . PHE A 1 84 ? 0.051 -9.496 -18.146 1.00 54.62 84 PHE A O 1
ATOM 654 N N . THR A 1 85 ? -0.790 -9.831 -16.104 1.00 50.06 85 THR A N 1
ATOM 655 C CA . THR A 1 85 ? -2.199 -9.681 -16.519 1.00 50.06 85 THR A CA 1
ATOM 656 C C . THR A 1 85 ? -2.638 -8.231 -16.718 1.00 50.06 85 THR A C 1
ATOM 658 O O . THR A 1 85 ? -3.790 -7.994 -17.070 1.00 50.06 85 THR A O 1
ATOM 661 N N . ARG A 1 86 ? -1.756 -7.244 -16.502 1.00 45.38 86 ARG A N 1
ATOM 662 C CA . ARG A 1 86 ? -2.042 -5.857 -16.881 1.00 45.38 86 ARG A CA 1
ATOM 663 C C . ARG A 1 86 ? -1.813 -5.734 -18.395 1.00 45.38 86 ARG A C 1
ATOM 665 O O . ARG A 1 86 ? -0.686 -5.980 -18.827 1.00 45.38 86 ARG A O 1
ATOM 672 N N . PRO A 1 87 ? -2.827 -5.380 -19.205 1.00 43.97 87 PRO A N 1
ATOM 673 C CA . PRO A 1 87 ? -2.640 -5.213 -20.640 1.00 43.97 87 PRO A CA 1
ATOM 674 C C . PRO A 1 87 ? -1.495 -4.232 -20.908 1.00 43.97 87 PRO A C 1
ATOM 676 O O . PRO A 1 87 ? -1.510 -3.102 -20.413 1.00 43.97 87 PRO A O 1
ATOM 679 N N . GLN A 1 88 ? -0.496 -4.644 -21.693 1.00 55.44 88 GLN A N 1
ATOM 680 C CA . GLN A 1 88 ? 0.382 -3.674 -22.338 1.00 55.44 88 GLN A CA 1
ATOM 681 C C . GLN A 1 88 ? -0.451 -2.906 -23.365 1.00 55.44 88 GLN A C 1
ATOM 683 O O . GLN A 1 88 ? -0.683 -3.409 -24.462 1.00 55.44 88 GLN A O 1
ATOM 688 N N . LYS A 1 89 ? -0.916 -1.716 -22.973 1.00 47.06 89 LYS A N 1
ATOM 689 C CA . LYS A 1 89 ? -0.949 -0.467 -23.755 1.00 47.06 89 LYS A CA 1
ATOM 690 C C . LYS A 1 89 ? -1.928 0.510 -23.107 1.00 47.06 89 LYS A C 1
ATOM 692 O O . LYS A 1 89 ? -3.132 0.392 -23.281 1.00 47.06 89 LYS A O 1
ATOM 697 N N . GLN A 1 90 ? -1.386 1.538 -22.477 1.00 38.09 90 GLN A N 1
ATOM 698 C CA . GLN A 1 90 ? -1.346 2.830 -23.153 1.00 38.09 90 GLN A CA 1
ATOM 699 C C . GLN A 1 90 ? 0.103 3.332 -23.085 1.00 38.09 90 GLN A C 1
ATOM 701 O O . GLN A 1 90 ? 0.838 2.894 -22.190 1.00 38.09 90 GLN A O 1
ATOM 706 N N . PRO A 1 91 ? 0.558 4.166 -24.040 1.00 41.22 91 PRO A N 1
ATOM 707 C CA . PRO A 1 91 ? 1.762 4.958 -23.828 1.00 41.22 91 PRO A CA 1
ATOM 708 C C . PRO A 1 91 ? 1.633 5.618 -22.458 1.00 41.22 91 PRO A C 1
ATOM 710 O O . PRO A 1 91 ? 0.519 5.926 -22.029 1.00 41.22 91 PRO A O 1
ATOM 713 N N . ILE A 1 92 ? 2.748 5.830 -21.769 1.00 40.28 92 ILE A N 1
ATOM 714 C CA . ILE A 1 92 ? 2.760 6.844 -20.722 1.00 40.28 92 ILE A CA 1
ATOM 715 C C . ILE A 1 92 ? 2.444 8.137 -21.478 1.00 40.28 92 ILE A C 1
ATOM 717 O O . ILE A 1 92 ? 3.326 8.740 -22.076 1.00 40.28 92 ILE A O 1
ATOM 721 N N . HIS A 1 93 ? 1.163 8.491 -21.591 1.00 37.53 93 HIS A N 1
ATOM 722 C CA . HIS A 1 93 ? 0.821 9.884 -21.726 1.00 37.53 93 HIS A CA 1
ATOM 723 C C . HIS A 1 93 ? 1.405 10.475 -20.457 1.00 37.53 93 HIS A C 1
ATOM 725 O O . HIS A 1 93 ? 1.058 10.032 -19.360 1.00 37.53 93 HIS A O 1
ATOM 731 N N . ASP A 1 94 ? 2.368 11.372 -20.618 1.00 39.81 94 ASP A N 1
ATOM 732 C CA . ASP A 1 94 ? 2.780 12.280 -19.567 1.00 39.81 94 ASP A CA 1
ATOM 733 C C . ASP A 1 94 ? 1.548 13.117 -19.203 1.00 39.81 94 ASP A C 1
ATOM 735 O O . ASP A 1 94 ? 1.433 14.289 -19.541 1.00 39.81 94 ASP A O 1
ATOM 739 N N . THR A 1 95 ? 0.580 12.523 -18.508 1.00 42.31 95 THR A N 1
ATOM 740 C CA . THR A 1 95 ? -0.273 13.256 -17.594 1.00 42.31 95 THR A CA 1
ATOM 741 C C . THR A 1 95 ? 0.623 13.608 -16.420 1.00 42.31 95 THR A C 1
ATOM 743 O O . THR A 1 95 ? 0.544 13.047 -15.329 1.00 42.31 95 THR A O 1
ATOM 746 N N . VAL A 1 96 ? 1.525 14.562 -16.677 1.00 42.78 96 VAL A N 1
ATOM 747 C CA . VAL A 1 96 ? 1.880 15.556 -15.677 1.00 42.78 96 VAL A CA 1
ATOM 748 C C . VAL A 1 96 ? 0.530 16.056 -15.193 1.00 42.78 96 VAL A C 1
ATOM 750 O O . VAL A 1 96 ? -0.190 16.739 -15.924 1.00 42.78 96 VAL A O 1
ATOM 753 N N . ILE A 1 97 ? 0.122 15.579 -14.020 1.00 43.84 97 ILE A N 1
ATOM 754 C CA . ILE A 1 97 ? -0.985 16.179 -13.290 1.00 43.84 97 ILE A CA 1
ATOM 755 C C . ILE A 1 97 ? -0.561 17.641 -13.189 1.00 43.84 97 ILE A C 1
ATOM 757 O O . ILE A 1 97 ? 0.496 17.909 -12.611 1.00 43.84 97 ILE A O 1
ATOM 761 N N . HIS A 1 98 ? -1.274 18.513 -13.908 1.00 44.81 98 HIS A N 1
ATOM 762 C CA . HIS A 1 98 ? -0.933 19.924 -14.034 1.00 44.81 98 HIS A CA 1
ATOM 763 C C . HIS A 1 98 ? -0.625 20.488 -12.650 1.00 44.81 98 HIS A C 1
ATOM 765 O O . HIS A 1 98 ? -1.270 20.121 -11.667 1.00 44.81 98 HIS A O 1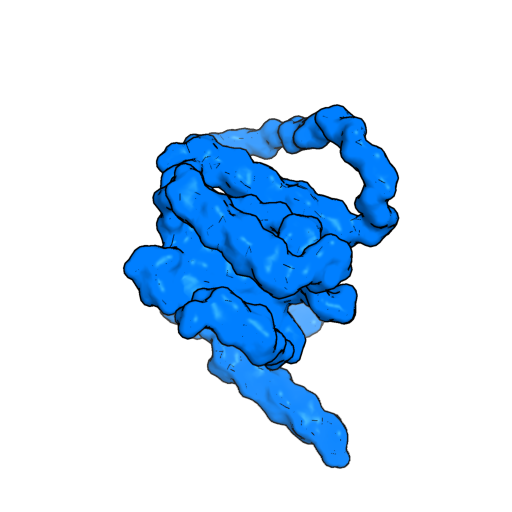
ATOM 771 N N . GLU A 1 99 ? 0.366 21.373 -12.592 1.00 49.47 99 GLU A N 1
ATOM 772 C CA . GLU A 1 99 ? 0.756 22.135 -11.403 1.00 49.47 99 GLU A CA 1
ATOM 773 C C . GLU A 1 99 ? -0.312 23.166 -10.987 1.00 49.47 99 GLU A C 1
ATOM 775 O O . GLU A 1 99 ? 0.013 24.189 -10.400 1.00 49.47 99 GLU A O 1
ATOM 780 N N . ASP A 1 100 ? -1.585 22.887 -11.260 1.00 51.25 100 ASP A N 1
ATOM 781 C CA . ASP A 1 100 ? -2.715 23.754 -10.965 1.00 51.25 100 ASP A CA 1
ATOM 782 C C . ASP A 1 100 ? -3.495 23.153 -9.795 1.00 51.25 100 ASP A C 1
ATOM 784 O O . ASP A 1 100 ? -4.568 22.574 -9.949 1.00 51.25 100 ASP A O 1
ATOM 788 N N . ASP A 1 101 ? -2.907 23.247 -8.609 1.00 46.56 101 ASP A N 1
ATOM 789 C CA . ASP A 1 101 ? -3.653 23.180 -7.358 1.00 46.56 101 ASP A CA 1
ATOM 790 C C . ASP A 1 101 ? -2.978 24.199 -6.436 1.00 46.56 101 ASP A C 1
ATOM 792 O O . ASP A 1 101 ? -1.912 23.934 -5.870 1.00 46.56 101 ASP A O 1
ATOM 796 N N . ASP A 1 102 ? -3.582 25.390 -6.369 1.00 54.16 102 ASP A N 1
ATOM 797 C CA . ASP A 1 102 ? -3.305 26.523 -5.472 1.00 54.16 102 ASP A CA 1
ATOM 798 C C . ASP A 1 102 ? -3.473 26.094 -3.996 1.00 54.16 102 ASP A C 1
ATOM 800 O O . ASP A 1 102 ? -4.315 26.578 -3.240 1.00 54.16 102 ASP A O 1
ATOM 804 N N . MET A 1 103 ? -2.684 25.116 -3.562 1.00 47.31 103 MET A N 1
ATOM 805 C CA . MET A 1 103 ? -2.658 24.624 -2.194 1.00 47.31 103 MET A CA 1
ATOM 806 C C . MET A 1 103 ? -1.483 25.295 -1.503 1.00 47.31 103 MET A C 1
ATOM 808 O O . MET A 1 103 ? -0.354 24.804 -1.537 1.00 47.31 103 MET A O 1
ATOM 812 N N . ALA A 1 104 ? -1.794 26.461 -0.939 1.00 46.97 104 ALA A N 1
ATOM 813 C CA . ALA A 1 104 ? -0.961 27.275 -0.070 1.00 46.97 104 ALA A CA 1
ATOM 814 C C . ALA A 1 104 ? 0.117 26.463 0.668 1.00 46.97 104 ALA A C 1
ATOM 816 O O . ALA A 1 104 ? -0.208 25.579 1.459 1.00 46.97 104 ALA A O 1
ATOM 817 N N . GLU A 1 105 ? 1.382 26.795 0.382 1.00 49.75 105 GLU A N 1
ATOM 818 C CA . GLU A 1 105 ? 2.561 26.680 1.256 1.00 49.75 105 GLU A CA 1
ATOM 819 C C . GLU A 1 105 ? 2.421 25.664 2.409 1.00 49.75 105 GLU A C 1
ATOM 821 O O . GLU A 1 105 ? 2.311 26.029 3.579 1.00 49.75 105 GLU A O 1
ATOM 826 N N . ALA A 1 106 ? 2.418 24.367 2.085 1.00 47.75 106 ALA A N 1
ATOM 827 C CA . ALA A 1 106 ? 2.457 23.291 3.072 1.00 47.75 106 ALA A CA 1
ATOM 828 C C . ALA A 1 106 ? 3.673 22.384 2.826 1.00 47.75 106 ALA A C 1
ATOM 830 O O . ALA A 1 106 ? 3.612 21.375 2.124 1.00 47.75 106 ALA A O 1
ATOM 831 N N . GLU A 1 107 ? 4.767 22.813 3.453 1.00 55.50 107 GLU A N 1
ATOM 832 C CA . GLU A 1 107 ? 6.015 22.126 3.803 1.00 55.50 107 GLU A CA 1
ATOM 833 C C . GLU A 1 107 ? 6.900 21.564 2.670 1.00 55.50 107 GLU A C 1
ATOM 835 O O . GLU A 1 107 ? 6.555 20.655 1.913 1.00 55.50 107 GLU A O 1
ATOM 840 N N . ASP A 1 108 ? 8.136 22.074 2.631 1.00 56.69 108 ASP A N 1
ATOM 841 C CA . ASP A 1 108 ? 9.226 21.727 1.708 1.00 56.69 108 ASP A CA 1
ATOM 842 C C . ASP A 1 108 ? 9.739 20.277 1.797 1.00 56.69 108 ASP A C 1
ATOM 844 O O . ASP A 1 108 ? 10.692 19.921 1.102 1.00 56.69 108 ASP A O 1
ATOM 848 N N . ASP A 1 109 ? 9.129 19.409 2.608 1.00 70.19 109 ASP A N 1
ATOM 849 C CA . ASP A 1 109 ? 9.542 18.012 2.718 1.00 70.19 109 ASP A CA 1
ATOM 850 C C . ASP A 1 109 ? 9.012 17.173 1.532 1.00 70.19 109 ASP A C 1
ATOM 852 O O . ASP A 1 109 ? 7.796 16.989 1.372 1.00 70.19 109 ASP A O 1
ATOM 856 N N . PRO A 1 110 ? 9.895 16.595 0.690 1.00 75.06 110 PRO A N 1
ATOM 857 C CA . PRO A 1 110 ? 9.484 15.795 -0.463 1.00 75.06 110 PRO A CA 1
ATOM 858 C C . PRO A 1 110 ? 8.617 14.583 -0.097 1.00 75.06 110 PRO A C 1
ATOM 860 O O . PRO A 1 110 ? 7.832 14.113 -0.925 1.00 75.06 110 PRO A O 1
ATOM 863 N N . LEU A 1 111 ? 8.752 14.058 1.127 1.00 73.81 111 LEU A N 1
ATOM 864 C CA . LEU A 1 111 ? 7.981 12.906 1.578 1.00 73.81 111 LEU A CA 1
ATOM 865 C C . LEU A 1 111 ? 6.535 13.291 1.911 1.00 73.81 111 LEU A C 1
ATOM 867 O O . LEU A 1 111 ? 5.629 12.573 1.495 1.00 73.81 111 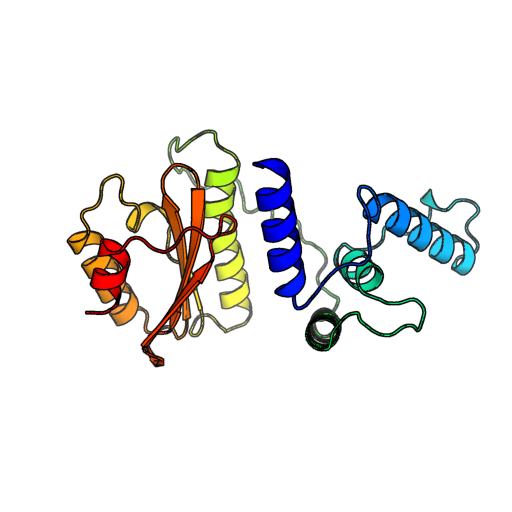LEU A O 1
ATOM 871 N N . SER A 1 112 ? 6.297 14.434 2.555 1.00 71.19 112 SER A N 1
ATOM 872 C CA . SER A 1 112 ? 4.945 14.983 2.746 1.00 71.19 112 SER A CA 1
ATOM 873 C C . SER A 1 112 ? 4.221 15.204 1.414 1.00 71.19 112 SER A C 1
ATOM 875 O O . SER A 1 112 ? 3.100 14.723 1.235 1.00 71.19 112 SER A O 1
ATOM 877 N N . LYS A 1 113 ? 4.892 15.807 0.418 1.00 76.94 113 LYS A N 1
ATOM 878 C CA . LYS A 1 113 ? 4.331 15.978 -0.940 1.00 76.94 113 LYS A CA 1
ATOM 879 C C . LYS A 1 113 ? 3.966 14.640 -1.586 1.00 76.94 113 LYS A C 1
ATOM 881 O O . LYS A 1 113 ? 2.901 14.511 -2.195 1.00 76.94 113 LYS A O 1
ATOM 886 N N . LEU A 1 114 ? 4.820 13.625 -1.437 1.00 79.81 114 LEU A N 1
ATOM 887 C CA . LEU A 1 114 ? 4.543 12.281 -1.943 1.00 79.81 114 LEU A CA 1
ATOM 888 C C . LEU A 1 114 ? 3.330 11.648 -1.248 1.00 79.81 114 LEU A C 1
ATOM 890 O O . LEU A 1 114 ? 2.498 11.041 -1.920 1.00 79.81 114 LEU A O 1
ATOM 894 N N . MET A 1 115 ? 3.218 11.797 0.072 1.00 78.69 115 MET A N 1
ATOM 895 C CA . MET A 1 115 ? 2.133 11.207 0.859 1.00 78.69 115 MET A CA 1
ATOM 896 C C . MET A 1 115 ? 0.774 11.860 0.598 1.00 78.69 115 MET A C 1
ATOM 898 O O . MET A 1 115 ? -0.240 11.193 0.773 1.00 78.69 115 MET A O 1
ATOM 902 N N . THR A 1 116 ? 0.741 13.098 0.106 1.00 75.69 116 THR A N 1
ATOM 903 C CA . THR A 1 116 ? -0.497 13.746 -0.357 1.00 75.69 116 THR A CA 1
ATOM 904 C C . THR A 1 116 ? -0.833 13.385 -1.807 1.00 75.69 116 THR A C 1
ATOM 906 O O . THR A 1 116 ? -1.987 13.108 -2.129 1.00 75.69 116 THR A O 1
ATOM 909 N N . ARG A 1 117 ? 0.162 13.345 -2.706 1.00 81.44 117 ARG A N 1
ATOM 910 C CA . ARG A 1 117 ? -0.070 13.109 -4.146 1.00 81.44 117 ARG A CA 1
ATOM 911 C C . ARG A 1 117 ? -0.341 11.644 -4.487 1.00 81.44 117 ARG A C 1
ATOM 913 O O . ARG A 1 117 ? -1.180 11.354 -5.338 1.00 81.44 117 ARG A O 1
ATOM 920 N N . LEU A 1 118 ? 0.366 10.712 -3.846 1.00 83.38 118 LEU A N 1
ATOM 921 C CA . LEU A 1 118 ? 0.268 9.288 -4.171 1.00 83.38 118 LEU A CA 1
ATOM 922 C C . LEU A 1 118 ? -1.141 8.717 -3.926 1.00 83.38 118 LEU A C 1
ATOM 924 O O . LEU A 1 118 ? -1.628 8.022 -4.817 1.00 83.38 118 LEU A O 1
ATOM 928 N N . PRO A 1 119 ? -1.824 8.992 -2.796 1.00 85.62 119 PRO A N 1
ATOM 929 C CA . PRO A 1 119 ? -3.182 8.500 -2.588 1.00 85.62 119 PRO A CA 1
ATOM 930 C C . PRO A 1 119 ? -4.174 9.039 -3.621 1.00 85.62 119 PRO A C 1
ATOM 932 O O . PRO A 1 119 ? -4.952 8.252 -4.145 1.00 85.62 119 PRO A O 1
ATOM 935 N N . ARG A 1 120 ? -4.085 10.326 -3.997 1.00 84.44 120 ARG A N 1
ATOM 936 C CA . ARG A 1 120 ? -4.931 10.915 -5.055 1.00 84.44 120 ARG A CA 1
ATOM 937 C C . ARG A 1 120 ? -4.736 10.208 -6.396 1.00 84.44 120 ARG A C 1
ATOM 939 O O . ARG A 1 120 ? -5.703 9.824 -7.038 1.00 84.44 120 ARG A O 1
ATOM 946 N N . TYR A 1 121 ? -3.487 9.965 -6.791 1.00 85.69 121 TYR A N 1
ATOM 947 C CA . TYR A 1 121 ? -3.191 9.229 -8.023 1.00 85.69 121 TYR A CA 1
ATOM 948 C C . TYR A 1 121 ? -3.731 7.789 -7.994 1.00 85.69 121 TYR A C 1
ATOM 950 O O . TYR A 1 121 ? -4.264 7.287 -8.985 1.00 85.69 121 TYR A O 1
ATOM 958 N N . MET A 1 122 ? -3.599 7.107 -6.854 1.00 86.50 122 MET A N 1
ATOM 959 C CA . MET A 1 122 ? -4.135 5.757 -6.687 1.00 86.50 122 MET A CA 1
ATOM 960 C C . MET A 1 122 ? -5.665 5.749 -6.721 1.00 86.50 122 MET A C 1
ATOM 962 O O . MET A 1 122 ? -6.236 4.828 -7.301 1.00 86.50 122 MET A O 1
ATOM 966 N N . ASP A 1 123 ? -6.312 6.769 -6.158 1.00 85.56 123 ASP A N 1
ATOM 967 C CA . ASP A 1 123 ? -7.757 6.964 -6.240 1.00 85.56 123 ASP A CA 1
ATOM 968 C C . ASP A 1 123 ? -8.216 7.117 -7.696 1.00 85.56 123 ASP A C 1
ATOM 970 O O . ASP A 1 123 ? -9.086 6.368 -8.134 1.00 85.56 123 ASP A O 1
ATOM 974 N N . THR A 1 124 ? -7.531 7.946 -8.497 1.00 85.69 124 THR A N 1
ATOM 975 C CA . THR A 1 124 ? -7.800 8.069 -9.942 1.00 85.69 124 THR A CA 1
ATOM 976 C C . THR A 1 124 ? -7.749 6.711 -10.644 1.00 85.69 124 THR A C 1
ATOM 978 O O . THR A 1 124 ? -8.681 6.337 -11.350 1.00 85.69 124 THR A O 1
ATOM 981 N N . ILE A 1 125 ? -6.711 5.907 -10.384 1.00 85.12 125 ILE A N 1
ATOM 982 C CA . ILE A 1 125 ? -6.595 4.561 -10.969 1.00 85.12 125 ILE A CA 1
ATOM 983 C C . ILE A 1 125 ? -7.748 3.647 -10.528 1.00 85.12 125 ILE A C 1
ATOM 985 O O . ILE A 1 125 ? -8.221 2.821 -11.312 1.00 85.12 125 ILE A O 1
ATOM 989 N N . VAL A 1 126 ? -8.154 3.722 -9.260 1.00 86.25 126 VAL A N 1
ATOM 990 C CA . VAL A 1 126 ? -9.243 2.907 -8.710 1.00 86.25 126 VAL A CA 1
ATOM 991 C C . VAL A 1 126 ? -10.581 3.296 -9.344 1.00 86.25 126 VAL A C 1
ATOM 993 O O . VAL A 1 126 ? -11.355 2.404 -9.707 1.00 86.25 126 VAL A O 1
ATOM 996 N N . VAL A 1 127 ? -10.830 4.596 -9.514 1.00 82.69 127 VAL A N 1
ATOM 997 C CA . VAL A 1 127 ? -12.008 5.143 -10.197 1.00 82.69 127 VAL A CA 1
ATOM 998 C C . VAL A 1 127 ? -12.034 4.703 -11.660 1.00 82.69 127 VAL A C 1
ATOM 1000 O O . VAL A 1 127 ? -13.030 4.118 -12.084 1.00 82.69 127 VAL A O 1
ATOM 1003 N N . ASP A 1 128 ? -10.928 4.858 -12.391 1.00 84.38 128 ASP A N 1
ATOM 1004 C CA . ASP A 1 128 ? -10.810 4.462 -13.804 1.00 84.38 128 ASP A CA 1
ATOM 1005 C C . ASP A 1 128 ? -11.049 2.959 -14.022 1.00 84.38 128 ASP A C 1
ATOM 1007 O O . ASP A 1 128 ? -11.526 2.529 -15.071 1.00 84.38 128 ASP A O 1
ATOM 1011 N N . GLN A 1 129 ? -10.736 2.132 -13.021 1.00 85.94 129 GLN A N 1
ATOM 1012 C CA . GLN A 1 129 ? -10.993 0.688 -13.048 1.00 85.94 129 GLN A CA 1
ATOM 1013 C C . GLN A 1 129 ? -12.422 0.306 -12.634 1.00 85.94 129 GLN A C 1
ATOM 1015 O O . GLN A 1 129 ? -12.730 -0.886 -12.579 1.00 85.94 129 GLN A O 1
ATOM 1020 N N . GLY A 1 130 ? -13.283 1.270 -12.297 1.00 83.06 130 GLY A N 1
ATOM 1021 C CA . GLY A 1 130 ? -14.633 1.016 -11.791 1.00 83.06 130 GLY A CA 1
ATOM 1022 C C . GLY A 1 130 ? -14.647 0.351 -10.410 1.00 83.06 130 GLY A C 1
ATOM 1023 O O . GLY A 1 130 ? -15.591 -0.358 -10.070 1.00 83.06 130 GLY A O 1
ATOM 1024 N N . ARG A 1 131 ? -13.583 0.531 -9.616 1.00 86.06 131 ARG A N 1
ATOM 1025 C CA . ARG A 1 131 ? -13.412 -0.077 -8.282 1.00 86.06 131 ARG A CA 1
ATOM 1026 C C . ARG A 1 131 ? -13.543 0.939 -7.148 1.00 86.06 131 ARG A C 1
ATOM 1028 O O . ARG A 1 131 ? -13.171 0.629 -6.016 1.00 86.06 131 ARG A O 1
ATOM 1035 N N . SER A 1 132 ? -14.086 2.121 -7.437 1.00 84.00 132 SER A N 1
ATOM 1036 C CA . SER A 1 132 ? -14.279 3.217 -6.477 1.00 84.00 132 SER A CA 1
ATOM 1037 C C . SER A 1 132 ? -15.131 2.828 -5.274 1.00 84.00 132 SER A C 1
ATOM 1039 O O . SER A 1 132 ? -14.932 3.374 -4.200 1.00 84.00 132 SER A O 1
ATOM 1041 N N . SER A 1 133 ? -16.025 1.843 -5.404 1.00 85.69 133 SER A N 1
ATOM 1042 C CA . SER A 1 133 ? -16.812 1.321 -4.280 1.00 85.69 133 SER A CA 1
ATOM 1043 C C . SER A 1 133 ? -15.996 0.475 -3.294 1.00 85.69 133 SER A C 1
ATOM 1045 O O . SER A 1 133 ? -16.463 0.204 -2.191 1.00 85.69 133 SER A O 1
ATOM 1047 N N . MET A 1 134 ? -14.800 0.020 -3.678 1.00 88.56 134 MET A N 1
ATOM 1048 C CA . MET A 1 134 ? -14.026 -0.945 -2.899 1.00 88.56 134 MET A CA 1
ATOM 1049 C C . MET A 1 134 ? -12.969 -0.282 -2.018 1.00 88.56 134 MET A C 1
ATOM 1051 O O . MET A 1 134 ? -12.783 -0.711 -0.881 1.00 88.56 134 MET A O 1
ATOM 1055 N N . TYR A 1 135 ? -12.267 0.726 -2.536 1.00 90.12 135 TYR A N 1
ATOM 1056 C CA . TYR A 1 135 ? -11.155 1.364 -1.837 1.00 90.12 135 TYR A CA 1
ATOM 1057 C C . TYR A 1 135 ? -11.418 2.841 -1.615 1.00 90.12 135 TYR A C 1
ATOM 1059 O O . TYR A 1 135 ? -11.932 3.515 -2.502 1.00 90.12 135 TYR A O 1
ATOM 1067 N N . GLU A 1 136 ? -10.977 3.331 -0.465 1.00 89.00 136 GLU A N 1
ATOM 1068 C CA . GLU A 1 136 ? -10.890 4.755 -0.182 1.00 89.00 136 GLU A CA 1
ATOM 1069 C C . GLU A 1 136 ? -9.571 5.104 0.487 1.00 89.00 136 GLU A C 1
ATOM 1071 O O . GLU A 1 136 ? -9.034 4.321 1.276 1.00 89.00 136 GLU A O 1
ATOM 1076 N N . PHE A 1 137 ? -9.062 6.294 0.190 1.00 89.19 137 PHE A N 1
ATOM 1077 C CA . PHE A 1 137 ? -7.810 6.796 0.734 1.00 89.19 137 PHE A CA 1
ATOM 1078 C C . PHE A 1 137 ? -8.080 7.977 1.663 1.00 89.19 137 PHE A C 1
ATOM 1080 O O . PHE A 1 137 ? -8.559 9.016 1.223 1.00 89.19 137 PHE A O 1
ATOM 1087 N N . VAL A 1 138 ? -7.751 7.823 2.945 1.00 84.38 138 VAL A N 1
ATOM 1088 C CA . VAL A 1 138 ? -7.921 8.877 3.950 1.00 84.38 138 VAL A CA 1
ATOM 1089 C C . VAL A 1 138 ? -6.770 9.866 3.853 1.00 84.38 138 VAL A C 1
ATOM 1091 O O . VAL A 1 138 ? -5.594 9.480 3.874 1.00 84.38 138 VAL A O 1
ATOM 1094 N N . GLU A 1 139 ? -7.121 11.148 3.785 1.00 76.44 139 GLU A N 1
ATOM 1095 C CA . GLU A 1 139 ? -6.147 12.228 3.791 1.00 76.44 139 GLU A CA 1
ATOM 1096 C C . GLU A 1 139 ? -5.405 12.277 5.135 1.00 76.44 139 GLU A C 1
ATOM 1098 O O . GLU A 1 139 ? -6.049 12.356 6.185 1.00 76.44 139 GLU A O 1
ATOM 1103 N N . PRO A 1 140 ? -4.058 12.277 5.133 1.00 72.94 140 PRO A N 1
ATOM 1104 C CA . PRO A 1 140 ? -3.284 12.211 6.361 1.00 72.94 140 PRO A CA 1
ATOM 1105 C C . PRO A 1 140 ? -3.639 13.284 7.388 1.00 72.94 140 PRO A C 1
ATOM 1107 O O . PRO A 1 140 ? -3.703 12.973 8.570 1.00 72.94 140 PRO A O 1
ATOM 1110 N N . GLN A 1 141 ? -3.844 14.535 6.969 1.00 70.44 141 GLN A N 1
ATOM 1111 C CA . GLN A 1 141 ? -3.905 15.681 7.885 1.00 70.44 141 GLN A CA 1
ATOM 1112 C C . GLN A 1 141 ? -5.096 15.629 8.849 1.00 70.44 141 GLN A C 1
ATOM 1114 O O . GLN A 1 141 ? -4.976 16.017 10.009 1.00 70.44 141 GLN A O 1
ATOM 1119 N N . THR A 1 142 ? -6.223 15.079 8.398 1.00 72.94 142 THR A N 1
ATOM 1120 C CA . THR A 1 142 ? -7.473 15.003 9.177 1.00 72.94 142 THR A CA 1
ATOM 1121 C C . THR A 1 142 ? -7.387 14.068 10.383 1.00 72.94 142 THR A C 1
ATOM 1123 O O . THR A 1 142 ? -8.150 14.200 11.334 1.00 72.94 142 THR A O 1
ATOM 1126 N N . ILE A 1 143 ? -6.435 13.136 10.366 1.00 78.25 143 ILE A N 1
ATOM 1127 C CA . ILE A 1 143 ? -6.277 12.102 11.392 1.00 78.25 143 ILE A CA 1
ATOM 1128 C C . ILE A 1 143 ? -4.963 12.218 12.165 1.00 78.25 143 ILE A C 1
ATOM 1130 O O . ILE A 1 143 ? -4.601 11.305 12.914 1.00 78.25 143 ILE A O 1
ATOM 1134 N N . GLN A 1 144 ? -4.208 13.302 11.955 1.00 79.12 144 GLN A N 1
ATOM 1135 C CA . GLN A 1 144 ? -2.969 13.500 12.692 1.00 79.12 144 GLN A CA 1
ATOM 1136 C C . GLN A 1 144 ? -3.247 13.919 14.133 1.00 79.12 144 GLN A C 1
ATOM 1138 O O . GLN A 1 144 ? -4.139 14.734 14.368 1.00 79.12 144 GLN A O 1
ATOM 1143 N N . PRO A 1 145 ? -2.423 13.460 15.095 1.00 72.25 145 PRO A N 1
ATOM 1144 C CA . PRO A 1 145 ? -2.500 13.931 16.478 1.00 72.25 145 PRO A CA 1
ATOM 1145 C C . PRO A 1 145 ? -2.243 15.436 16.615 1.00 72.25 145 PRO A C 1
ATOM 1147 O O . PRO A 1 145 ? -2.682 16.065 17.572 1.00 72.25 145 PRO A O 1
ATOM 1150 N N . SER A 1 146 ? -1.480 16.015 15.683 1.00 71.38 146 SER A N 1
ATOM 1151 C CA . SER A 1 146 ? -1.198 17.447 15.663 1.00 71.38 146 SER A CA 1
ATOM 1152 C C . SER A 1 146 ? -2.437 18.201 15.189 1.00 71.38 146 SER A C 1
ATOM 1154 O O . SER A 1 146 ? -2.796 18.115 14.020 1.00 71.38 146 SER A O 1
ATOM 1156 N N . GLY A 1 147 ? -3.085 18.931 16.096 1.00 71.62 147 GLY A N 1
ATOM 1157 C CA . GLY A 1 147 ? -4.244 19.771 15.777 1.00 71.62 147 GLY A CA 1
ATOM 1158 C C . GLY A 1 147 ? -5.611 19.089 15.893 1.00 71.62 147 GLY A C 1
ATOM 1159 O O . GLY A 1 147 ? -6.617 19.784 15.790 1.00 71.62 147 GLY A O 1
ATOM 1160 N N . ASN A 1 148 ? -5.674 17.782 16.178 1.00 80.31 148 ASN A N 1
ATOM 1161 C CA . ASN A 1 148 ? -6.932 17.054 16.378 1.00 80.31 148 ASN A CA 1
ATOM 1162 C C . ASN A 1 148 ? -6.952 16.323 17.725 1.00 80.31 148 ASN A C 1
ATOM 1164 O O . ASN A 1 148 ? -5.946 15.755 18.151 1.00 80.31 148 ASN A O 1
ATOM 1168 N N . THR A 1 149 ? -8.113 16.298 18.383 1.00 84.12 149 THR A N 1
ATOM 1169 C CA . THR A 1 149 ? -8.340 15.416 19.536 1.00 84.12 149 THR A CA 1
ATOM 1170 C C . THR A 1 149 ? -8.668 13.999 19.067 1.00 84.12 149 THR A C 1
ATOM 1172 O O . THR A 1 149 ? -9.053 13.784 17.916 1.00 84.12 149 THR A O 1
ATOM 1175 N N . LEU A 1 150 ? -8.536 13.016 19.959 1.00 82.62 150 LEU A N 1
ATOM 1176 C CA . LEU A 1 150 ? -8.854 11.624 19.640 1.00 82.62 150 LEU A CA 1
ATOM 1177 C C . LEU A 1 150 ? -10.339 11.459 19.275 1.00 82.62 150 LEU A C 1
ATOM 1179 O O . LEU A 1 150 ? -10.662 10.734 18.342 1.00 82.62 150 LEU A O 1
ATOM 1183 N N . GLU A 1 151 ? -11.227 12.195 19.946 1.00 83.44 151 GLU A N 1
ATOM 1184 C CA . GLU A 1 151 ? -12.665 12.207 19.665 1.00 83.44 151 GLU A CA 1
ATOM 1185 C C . GLU A 1 151 ? -12.962 12.769 18.272 1.00 83.44 151 GLU A C 1
ATOM 1187 O O . GLU A 1 151 ? -13.793 12.214 17.556 1.00 83.44 151 GLU A O 1
ATOM 1192 N N . ASN A 1 152 ? -12.253 13.822 17.851 1.00 85.31 152 ASN A N 1
ATOM 1193 C CA . ASN A 1 152 ? -12.414 14.393 16.513 1.00 85.31 152 ASN A CA 1
ATOM 1194 C C . ASN A 1 152 ? -11.977 13.400 15.434 1.00 85.31 152 ASN A C 1
ATOM 1196 O O . ASN A 1 152 ? -12.675 13.231 14.438 1.00 85.31 152 ASN A O 1
ATOM 1200 N N . ILE A 1 153 ? -10.853 12.708 15.651 1.00 85.06 153 ILE A N 1
ATOM 1201 C CA . ILE A 1 153 ? -10.360 11.674 14.731 1.00 85.06 153 ILE A CA 1
ATOM 1202 C C . ILE A 1 153 ? -11.362 10.517 14.654 1.00 85.06 153 ILE A C 1
ATOM 1204 O O . ILE A 1 153 ? -11.678 10.044 13.561 1.00 85.06 153 ILE A O 1
ATOM 1208 N N . GLN A 1 154 ? -11.882 10.074 15.801 1.00 85.31 154 GLN A N 1
ATOM 1209 C CA . GLN A 1 154 ? -12.884 9.015 15.871 1.00 85.31 154 GLN A CA 1
ATOM 1210 C C . GLN A 1 154 ? -14.152 9.399 15.115 1.00 85.31 154 GLN A C 1
ATOM 1212 O O . GLN A 1 154 ? -14.606 8.640 14.262 1.00 85.31 154 GLN A O 1
ATOM 1217 N N . HIS A 1 155 ? -14.701 10.575 15.417 1.00 86.06 155 HIS A N 1
ATOM 1218 C CA . HIS A 1 155 ? -15.921 11.072 14.802 1.00 86.06 155 HIS A CA 1
ATOM 1219 C C . HIS A 1 155 ? -15.746 11.242 13.293 1.00 86.06 155 HIS A C 1
ATOM 1221 O O . HIS A 1 155 ? -16.593 10.792 12.530 1.00 86.06 155 HIS A O 1
ATOM 1227 N N . TYR A 1 156 ? -14.618 11.808 12.856 1.00 87.25 156 TYR A N 1
ATOM 1228 C CA . TYR A 1 156 ? -14.302 11.943 11.440 1.00 87.25 156 TYR A CA 1
ATOM 1229 C C . TYR A 1 156 ? -14.278 10.585 10.739 1.00 87.25 156 TYR A C 1
ATOM 1231 O O . TYR A 1 156 ? -14.997 10.391 9.766 1.00 87.25 156 TYR A O 1
ATOM 1239 N N . LEU A 1 157 ? -13.509 9.618 11.253 1.00 85.81 157 LEU A N 1
ATOM 1240 C CA . LEU A 1 157 ? -13.421 8.290 10.646 1.00 85.81 157 LEU A CA 1
ATOM 1241 C C . LEU A 1 157 ? -14.780 7.581 10.622 1.00 85.81 157 LEU A C 1
ATOM 1243 O O . LEU A 1 157 ? -15.104 6.947 9.623 1.00 85.81 157 LEU A O 1
ATOM 1247 N N . GLN A 1 158 ? -15.573 7.685 11.691 1.00 84.56 158 GLN A N 1
ATOM 1248 C CA . GLN A 1 158 ? -16.914 7.098 11.758 1.00 84.56 158 GLN A CA 1
ATOM 1249 C C . GLN A 1 158 ? -17.852 7.705 10.712 1.00 84.56 158 GLN A C 1
ATOM 1251 O O . GLN A 1 158 ? -18.372 6.967 9.880 1.00 84.56 158 GLN A O 1
ATOM 1256 N N . THR A 1 159 ? -18.002 9.032 10.701 1.00 85.31 159 THR A N 1
ATOM 1257 C CA . THR A 1 159 ? -18.842 9.749 9.730 1.00 85.31 159 THR A CA 1
ATOM 1258 C C . THR A 1 159 ? -18.414 9.433 8.301 1.00 85.31 159 THR A C 1
ATOM 1260 O O . THR A 1 159 ? -19.243 9.107 7.456 1.00 85.31 159 THR A O 1
ATOM 1263 N N . TRP A 1 160 ? -17.107 9.439 8.042 1.00 83.56 160 TRP A N 1
ATOM 1264 C CA . TRP A 1 160 ? -16.570 9.170 6.715 1.00 83.56 160 TRP A CA 1
ATOM 1265 C C . TRP A 1 160 ? -16.868 7.744 6.250 1.00 83.56 160 TRP A C 1
ATOM 1267 O O . TRP A 1 160 ? -17.316 7.538 5.124 1.00 83.56 160 TRP A O 1
ATOM 1277 N N . MET A 1 161 ? -16.687 6.754 7.131 1.00 86.88 161 MET A N 1
ATOM 1278 C CA . MET A 1 161 ? -17.020 5.362 6.826 1.00 86.88 161 MET A CA 1
ATOM 1279 C C . MET 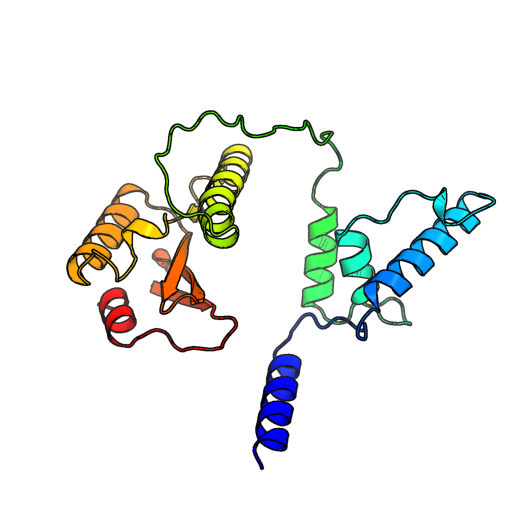A 1 161 ? -18.526 5.161 6.588 1.00 86.88 161 MET A C 1
ATOM 1281 O O . MET A 1 161 ? -18.906 4.418 5.678 1.00 86.88 161 MET A O 1
ATOM 1285 N N . ASP A 1 162 ? -19.377 5.836 7.363 1.00 86.25 162 ASP A N 1
ATOM 1286 C CA . ASP A 1 162 ? -20.836 5.756 7.242 1.00 86.25 162 ASP A CA 1
ATOM 1287 C C . ASP A 1 162 ? -21.358 6.391 5.945 1.00 86.25 162 ASP A C 1
ATOM 1289 O O . ASP A 1 162 ? -22.289 5.869 5.319 1.00 86.25 162 ASP A O 1
ATOM 1293 N N . GLU A 1 163 ? -20.748 7.493 5.510 1.00 86.88 163 GLU A N 1
ATOM 1294 C CA . GLU A 1 163 ? -21.098 8.183 4.268 1.00 86.88 163 GLU A CA 1
ATOM 1295 C C . GLU A 1 163 ? -20.590 7.429 3.039 1.00 86.88 163 GLU A C 1
ATOM 1297 O O . GLU A 1 163 ? -21.336 7.207 2.078 1.00 86.88 163 GLU A O 1
ATOM 1302 N N . SER A 1 164 ? -19.329 6.996 3.065 1.00 85.06 164 SER A N 1
ATOM 1303 C CA . SER A 1 164 ? -18.676 6.436 1.889 1.00 85.06 164 SER A CA 1
ATOM 1304 C C . SER A 1 164 ? -18.956 4.947 1.683 1.00 85.06 164 SER A C 1
ATOM 1306 O O . SER A 1 164 ? -18.985 4.479 0.542 1.00 85.06 164 SER A O 1
ATOM 1308 N N . LYS A 1 165 ? -19.211 4.172 2.743 1.00 88.25 165 LYS A N 1
ATOM 1309 C CA . LYS A 1 165 ? -19.615 2.752 2.666 1.00 88.25 165 LYS A CA 1
ATOM 1310 C C . LYS A 1 165 ? -18.691 1.884 1.797 1.00 88.25 165 LYS A C 1
ATOM 1312 O O . LYS A 1 165 ? -19.152 0.963 1.116 1.00 88.25 165 LYS A O 1
ATOM 1317 N N . ARG A 1 166 ? -17.394 2.191 1.789 1.00 90.69 166 ARG A N 1
ATOM 1318 C CA . ARG A 1 166 ? -16.373 1.444 1.048 1.00 90.69 166 ARG A CA 1
ATOM 1319 C C . ARG A 1 166 ? -15.994 0.165 1.789 1.00 90.69 166 ARG A C 1
ATOM 1321 O O . ARG A 1 166 ? -16.231 0.006 2.985 1.00 90.69 166 ARG A O 1
ATOM 1328 N N . ASP A 1 167 ? -15.405 -0.785 1.069 1.00 90.50 167 ASP A N 1
ATOM 1329 C CA . ASP A 1 167 ? -15.002 -2.062 1.669 1.00 90.50 167 ASP A CA 1
ATOM 1330 C C . ASP A 1 167 ? -13.694 -1.956 2.465 1.00 90.50 167 ASP A C 1
ATOM 1332 O O . ASP A 1 167 ? -13.512 -2.657 3.466 1.00 90.50 167 ASP A O 1
ATOM 1336 N N . VAL A 1 168 ? -12.762 -1.123 1.993 1.00 91.62 168 VAL A N 1
ATOM 1337 C CA . VAL A 1 168 ? -11.397 -1.014 2.511 1.00 91.62 168 VAL A CA 1
ATOM 1338 C C . VAL A 1 168 ? -10.947 0.442 2.523 1.00 91.62 168 VAL A C 1
ATOM 1340 O O . VAL A 1 168 ? -10.954 1.114 1.496 1.00 91.62 168 VAL A O 1
ATOM 1343 N N . TYR A 1 169 ? -10.447 0.883 3.671 1.00 90.94 169 TYR A N 1
ATOM 1344 C CA . TYR A 1 169 ? -9.950 2.237 3.885 1.00 90.94 169 TYR A CA 1
ATOM 1345 C C . TYR A 1 169 ? -8.441 2.193 4.100 1.00 90.94 169 TYR A C 1
ATOM 1347 O O . TYR A 1 169 ? -7.956 1.469 4.975 1.00 90.94 169 TYR A O 1
ATOM 1355 N N . LEU A 1 170 ? -7.691 2.950 3.302 1.00 91.81 170 LEU A N 1
ATOM 1356 C CA . LEU A 1 170 ? -6.246 3.105 3.412 1.00 91.81 170 LEU A CA 1
ATOM 1357 C C . LEU A 1 170 ? -5.928 4.434 4.074 1.00 91.81 170 LEU A C 1
ATOM 1359 O O . LEU A 1 170 ? -6.274 5.497 3.571 1.00 91.81 170 LEU A O 1
ATOM 1363 N N . VAL A 1 171 ? -5.239 4.360 5.202 1.00 89.50 171 VAL A N 1
ATOM 1364 C CA . VAL A 1 171 ? -5.119 5.468 6.132 1.00 89.50 171 VAL A CA 1
ATOM 1365 C C . VAL A 1 171 ? -3.649 5.739 6.415 1.00 89.50 171 VAL A C 1
ATOM 1367 O O . VAL A 1 171 ? -2.969 4.952 7.076 1.00 89.50 171 VAL A O 1
ATOM 1370 N N . SER A 1 172 ? -3.140 6.843 5.876 1.00 88.31 172 SER A N 1
ATOM 1371 C CA . SER A 1 172 ? -1.748 7.256 6.062 1.00 88.31 172 SER A CA 1
ATOM 1372 C C . SER A 1 172 ? -1.610 8.062 7.350 1.00 88.31 172 SER A C 1
ATOM 1374 O O . SER A 1 172 ? -2.267 9.082 7.518 1.00 88.31 172 SER A O 1
ATOM 1376 N N . TYR A 1 173 ? -0.744 7.624 8.257 1.00 85.25 173 TYR A N 1
ATOM 1377 C CA . TYR A 1 173 ? -0.621 8.191 9.600 1.00 85.25 173 TYR A CA 1
ATOM 1378 C C . TYR A 1 173 ? 0.835 8.581 9.886 1.00 85.25 173 TYR A C 1
ATOM 1380 O O . TYR A 1 173 ? 1.736 7.806 9.557 1.00 85.25 173 TYR A O 1
ATOM 1388 N N . ILE A 1 174 ? 1.087 9.759 10.472 1.00 83.25 174 ILE A N 1
ATOM 1389 C CA . ILE A 1 174 ? 2.437 10.205 10.843 1.00 83.25 174 ILE A CA 1
ATOM 1390 C C . ILE A 1 174 ? 2.540 10.426 12.356 1.00 83.25 174 ILE A C 1
ATOM 1392 O O . ILE A 1 174 ? 1.773 11.155 12.972 1.00 83.25 174 ILE A O 1
ATOM 1396 N N . ASP A 1 175 ? 3.535 9.798 12.981 1.00 79.69 175 ASP A N 1
ATOM 1397 C CA . ASP A 1 175 ? 3.812 9.981 14.408 1.00 79.69 175 ASP A CA 1
ATOM 1398 C C . ASP A 1 175 ? 5.310 10.122 14.662 1.00 79.69 175 ASP A C 1
ATOM 1400 O O . ASP A 1 175 ? 6.104 9.227 14.352 1.00 79.69 175 ASP A O 1
ATOM 1404 N N . GLY A 1 176 ? 5.706 11.270 15.218 1.00 79.25 176 GLY A N 1
ATOM 1405 C CA . GLY A 1 176 ? 7.110 11.607 15.459 1.00 79.25 176 GLY A CA 1
ATOM 1406 C C . GLY A 1 176 ? 7.961 11.485 14.191 1.00 79.25 176 GLY A C 1
ATOM 1407 O O . GLY A 1 176 ? 8.952 10.749 14.189 1.00 79.25 176 GLY A O 1
ATOM 1408 N N . SER A 1 177 ? 7.517 12.131 13.105 1.00 80.00 177 SER A N 1
ATOM 1409 C CA . SER A 1 177 ? 8.163 12.132 11.778 1.00 80.00 177 SER A CA 1
ATOM 1410 C C . SER A 1 177 ? 8.309 10.747 11.136 1.00 80.00 177 SER A C 1
ATOM 1412 O O . SER A 1 177 ? 9.155 10.533 10.266 1.00 80.00 177 SER A O 1
ATOM 1414 N N . HIS A 1 178 ? 7.504 9.775 11.568 1.00 84.06 178 HIS A N 1
ATOM 1415 C CA . HIS A 1 178 ? 7.513 8.430 11.020 1.00 84.06 178 HIS A CA 1
ATOM 1416 C C . HIS A 1 178 ? 6.159 8.069 10.417 1.00 84.06 178 HIS A C 1
ATOM 1418 O O . HIS A 1 178 ? 5.168 7.952 11.132 1.00 84.06 178 HIS A O 1
ATOM 1424 N N . TRP A 1 179 ? 6.152 7.845 9.103 1.00 85.94 179 TRP A N 1
ATOM 1425 C CA . TRP A 1 179 ? 4.974 7.411 8.364 1.00 85.94 179 TRP A CA 1
ATOM 1426 C C . TRP A 1 179 ? 4.644 5.937 8.595 1.00 85.94 179 TRP A C 1
ATOM 1428 O O . TRP A 1 179 ? 5.508 5.053 8.540 1.00 85.94 179 TRP A O 1
ATOM 1438 N N . GLN A 1 180 ? 3.362 5.684 8.810 1.00 89.06 180 GLN A N 1
ATOM 1439 C CA . GLN A 1 180 ? 2.738 4.392 9.043 1.00 89.06 180 GLN A CA 1
ATOM 1440 C C . GLN A 1 180 ? 1.496 4.280 8.154 1.00 89.06 180 GLN A C 1
ATOM 1442 O O . GLN A 1 180 ? 0.907 5.284 7.755 1.00 89.06 180 GLN A O 1
ATOM 1447 N N . LEU A 1 181 ? 1.105 3.050 7.830 1.00 90.50 181 LEU A N 1
ATOM 1448 C CA . LEU A 1 181 ? -0.104 2.784 7.060 1.00 90.50 181 LEU A CA 1
ATOM 1449 C C . LEU A 1 181 ? -1.043 1.927 7.895 1.00 90.50 181 LEU A C 1
ATOM 1451 O O . LEU A 1 181 ? -0.671 0.859 8.379 1.00 90.50 181 LEU A O 1
ATOM 1455 N N . MET A 1 182 ? -2.274 2.383 8.018 1.00 90.62 182 MET A N 1
ATOM 1456 C CA . MET A 1 182 ? -3.362 1.645 8.620 1.00 90.62 182 MET A CA 1
ATOM 1457 C C . MET A 1 182 ? -4.358 1.254 7.529 1.00 90.62 182 MET A C 1
ATOM 1459 O O . MET A 1 182 ? -4.661 2.042 6.641 1.00 90.62 182 MET A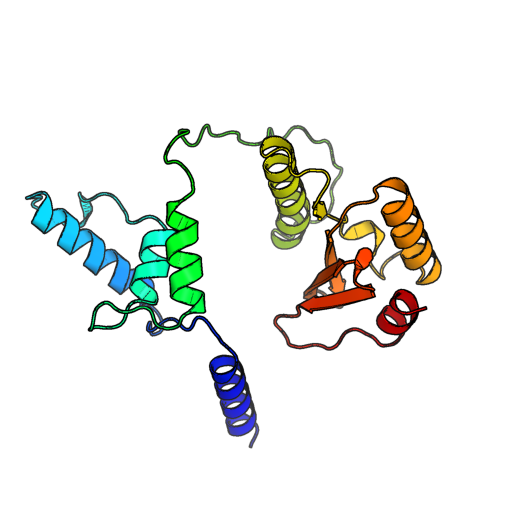 O 1
ATOM 1463 N N . VAL A 1 183 ? -4.843 0.016 7.573 1.00 91.88 183 VAL A N 1
ATOM 1464 C CA . VAL A 1 183 ? -5.890 -0.474 6.673 1.00 91.88 183 VAL A CA 1
ATOM 1465 C C . VAL A 1 183 ? -7.076 -0.904 7.517 1.00 91.88 183 VAL A C 1
ATOM 1467 O O . VAL A 1 183 ? -6.944 -1.825 8.324 1.00 91.88 183 VAL A O 1
ATOM 1470 N N . ILE A 1 184 ? -8.215 -0.241 7.338 1.00 89.75 184 ILE A N 1
ATOM 1471 C CA . ILE A 1 184 ? -9.460 -0.543 8.049 1.00 89.75 184 ILE A CA 1
ATOM 1472 C C . ILE A 1 184 ? -10.379 -1.307 7.097 1.00 89.75 184 ILE A C 1
ATOM 1474 O O . ILE A 1 184 ? -10.568 -0.916 5.946 1.00 89.75 184 ILE A O 1
ATOM 1478 N N . ILE A 1 185 ? -10.934 -2.417 7.578 1.00 89.12 185 ILE A N 1
ATOM 1479 C CA . ILE A 1 185 ? -11.884 -3.256 6.847 1.00 89.12 185 ILE A CA 1
ATOM 1480 C C . ILE A 1 185 ? -13.143 -3.387 7.716 1.00 89.12 185 ILE A C 1
ATOM 1482 O O . ILE A 1 185 ? -13.241 -4.345 8.497 1.00 89.12 185 ILE A O 1
ATOM 1486 N N . PRO A 1 186 ? -14.098 -2.439 7.616 1.00 86.38 186 PRO A N 1
ATOM 1487 C CA . PRO A 1 186 ? -15.243 -2.365 8.526 1.00 86.38 186 PRO A CA 1
ATOM 1488 C C . PRO A 1 186 ? -16.088 -3.637 8.518 1.00 86.38 186 PRO A C 1
ATOM 1490 O O . PRO A 1 186 ? -16.378 -4.192 9.572 1.00 86.38 186 PRO A O 1
ATOM 1493 N N . LYS A 1 187 ? -16.365 -4.196 7.330 1.00 85.00 187 LYS A N 1
ATOM 1494 C CA . LYS A 1 187 ? -17.129 -5.450 7.168 1.00 85.00 187 LYS A CA 1
ATOM 1495 C C . LYS A 1 187 ? -16.511 -6.659 7.878 1.00 85.00 187 LYS A C 1
ATOM 1497 O O . LYS A 1 187 ? -17.190 -7.659 8.078 1.00 85.00 187 LYS A O 1
ATOM 1502 N N . GLN A 1 188 ? -15.220 -6.601 8.206 1.00 83.44 188 GLN A N 1
ATOM 1503 C CA . GLN A 1 188 ? -14.509 -7.668 8.911 1.00 83.44 188 GLN A CA 1
ATOM 1504 C C . GLN A 1 188 ? -14.150 -7.292 10.354 1.00 83.44 188 GLN A C 1
ATOM 1506 O O . GLN A 1 188 ? -13.498 -8.096 11.016 1.00 83.44 188 GLN A O 1
ATOM 1511 N N . CYS A 1 189 ? -14.494 -6.083 10.816 1.00 83.38 189 CYS A N 1
ATOM 1512 C CA . CYS A 1 189 ? -14.016 -5.501 12.074 1.00 83.38 189 CYS A CA 1
ATOM 1513 C C . CYS A 1 189 ? -12.491 -5.653 12.246 1.00 83.38 189 CYS A C 1
ATOM 1515 O O . CYS A 1 189 ? -11.993 -5.977 13.325 1.00 83.38 189 CYS A O 1
ATOM 1517 N N . LYS A 1 190 ? -11.737 -5.489 11.148 1.00 86.25 190 LYS A N 1
ATOM 1518 C CA . LYS A 1 190 ? -10.282 -5.685 11.119 1.00 86.25 190 LYS A CA 1
ATOM 1519 C C . LYS A 1 190 ? -9.559 -4.387 10.842 1.00 86.25 190 LYS A C 1
ATOM 1521 O O . LYS A 1 190 ? -9.905 -3.653 9.921 1.00 86.25 190 LYS A O 1
ATOM 1526 N N . ILE A 1 191 ? -8.481 -4.187 11.591 1.00 88.19 191 ILE A N 1
ATOM 1527 C CA . ILE A 1 191 ? -7.535 -3.097 11.392 1.00 88.19 191 ILE A CA 1
ATOM 1528 C C . ILE A 1 191 ? -6.151 -3.712 11.264 1.00 88.19 191 ILE A C 1
ATOM 1530 O O . ILE A 1 191 ? -5.707 -4.465 12.133 1.00 88.19 191 ILE A O 1
ATOM 1534 N N . ILE A 1 192 ? -5.475 -3.407 10.164 1.00 90.62 192 ILE A N 1
ATOM 1535 C CA . ILE A 1 192 ? -4.130 -3.889 9.875 1.00 90.62 192 ILE A CA 1
ATOM 1536 C C . ILE A 1 192 ? -3.179 -2.703 9.969 1.00 90.62 192 ILE A C 1
ATOM 1538 O O . ILE A 1 192 ? -3.366 -1.692 9.297 1.00 90.62 192 ILE A O 1
ATOM 1542 N N . TRP A 1 193 ? -2.154 -2.832 10.807 1.00 90.75 193 TRP A N 1
ATOM 1543 C CA . TRP A 1 193 ? -1.173 -1.782 11.056 1.00 90.75 193 TRP A CA 1
ATOM 1544 C C . TRP A 1 193 ? 0.176 -2.130 10.436 1.00 90.75 193 TRP A C 1
ATOM 1546 O O . TRP A 1 193 ? 0.802 -3.130 10.796 1.00 90.75 193 TRP A O 1
ATOM 1556 N N . PHE A 1 194 ? 0.653 -1.270 9.546 1.00 90.69 194 PHE A N 1
ATOM 1557 C CA . PHE A 1 194 ? 1.948 -1.379 8.898 1.00 90.69 194 PHE A CA 1
ATOM 1558 C C . PHE A 1 194 ? 2.869 -0.265 9.387 1.00 90.69 194 PHE A C 1
ATOM 1560 O O . PHE A 1 194 ? 2.631 0.923 9.179 1.00 90.69 194 PHE A O 1
ATOM 1567 N N . CYS A 1 195 ? 3.976 -0.664 10.003 1.00 86.12 195 CYS A N 1
ATOM 1568 C CA . CYS A 1 195 ? 5.034 0.241 10.423 1.00 86.12 195 CYS A CA 1
ATOM 1569 C C . CYS A 1 195 ? 6.381 -0.372 10.046 1.00 86.12 195 CYS A C 1
ATOM 1571 O O . CYS A 1 195 ? 6.728 -1.454 10.525 1.00 86.12 195 CYS A O 1
ATOM 1573 N N . SER A 1 196 ? 7.161 0.318 9.211 1.00 85.19 196 SER A N 1
ATOM 1574 C CA . SER A 1 196 ? 8.478 -0.170 8.770 1.00 85.19 196 SER A CA 1
ATOM 1575 C C . SER A 1 196 ? 9.515 -0.198 9.900 1.00 85.19 196 SER A C 1
ATOM 1577 O O . SER A 1 196 ? 10.504 -0.926 9.818 1.00 85.19 196 SER A O 1
ATOM 1579 N N . LEU A 1 197 ? 9.263 0.529 10.993 1.00 85.06 197 LEU A N 1
ATOM 1580 C CA . LEU A 1 197 ? 10.041 0.461 12.232 1.00 85.06 197 LEU A CA 1
ATOM 1581 C C . LEU A 1 197 ? 9.489 -0.550 13.252 1.00 85.06 197 LEU A C 1
ATOM 1583 O O . LEU A 1 197 ? 10.027 -0.641 14.353 1.00 85.06 197 LEU A O 1
ATOM 1587 N N . HIS A 1 198 ? 8.435 -1.303 12.912 1.00 79.69 198 HIS A N 1
ATOM 1588 C CA . HIS A 1 198 ? 7.727 -2.230 13.808 1.00 79.69 198 HIS A CA 1
ATOM 1589 C C . HIS A 1 198 ? 7.241 -1.592 15.118 1.00 79.69 198 HIS A C 1
ATOM 1591 O O . HIS A 1 198 ? 7.092 -2.271 16.137 1.00 79.69 198 HIS A O 1
ATOM 1597 N N . ARG A 1 199 ? 6.978 -0.281 15.106 1.00 83.88 199 ARG A N 1
ATOM 1598 C CA . ARG A 1 199 ? 6.301 0.379 16.221 1.00 83.88 199 ARG A CA 1
ATOM 1599 C C . ARG A 1 199 ? 4.872 -0.145 16.282 1.00 83.88 199 ARG A C 1
ATOM 1601 O O . ARG A 1 199 ? 4.175 -0.196 15.264 1.00 83.88 199 ARG A O 1
ATOM 1608 N N . LYS A 1 200 ? 4.451 -0.541 17.480 1.00 86.62 200 LYS A N 1
ATOM 1609 C CA . LYS A 1 200 ? 3.056 -0.890 17.737 1.00 86.62 200 LYS A CA 1
ATOM 1610 C C . LYS A 1 200 ? 2.200 0.370 17.633 1.00 86.62 200 LYS A C 1
ATOM 1612 O O . LYS A 1 200 ? 2.680 1.467 17.913 1.00 86.62 200 LYS A O 1
ATOM 1617 N N . MET A 1 201 ? 0.947 0.186 17.236 1.00 85.31 201 MET A N 1
ATOM 1618 C CA . MET A 1 201 ? -0.066 1.230 17.336 1.00 85.31 201 MET A CA 1
ATOM 1619 C C . MET A 1 201 ? -0.150 1.715 18.791 1.00 85.31 201 MET A C 1
ATOM 1621 O O . MET A 1 201 ? -0.068 0.894 19.711 1.00 85.31 201 MET A O 1
ATOM 1625 N N . LYS A 1 202 ? -0.286 3.030 18.998 1.00 84.00 202 LYS A N 1
ATOM 1626 C CA . LYS A 1 202 ? -0.504 3.597 20.336 1.00 84.00 202 LYS A CA 1
ATOM 1627 C C . LYS A 1 202 ? -1.789 3.025 20.937 1.00 84.00 202 LYS A C 1
ATOM 1629 O O . LYS A 1 202 ? -2.757 2.806 20.212 1.00 84.00 202 LYS A O 1
ATOM 1634 N N . ASN A 1 203 ? -1.785 2.787 22.248 1.00 83.62 203 ASN A N 1
ATOM 1635 C CA . ASN A 1 203 ? -2.931 2.187 22.933 1.00 83.62 203 ASN A CA 1
ATOM 1636 C C . ASN A 1 203 ? -4.188 3.047 22.787 1.00 83.62 203 ASN A C 1
ATOM 1638 O O . ASN A 1 203 ? -5.232 2.496 22.480 1.00 83.62 203 ASN A O 1
ATOM 1642 N N . ASP A 1 204 ? -4.074 4.369 22.903 1.00 81.94 204 ASP A N 1
ATOM 1643 C CA . ASP A 1 204 ? -5.230 5.272 22.821 1.00 81.94 204 ASP A CA 1
ATOM 1644 C C . ASP A 1 204 ? -5.898 5.207 21.441 1.00 81.94 204 ASP A C 1
ATOM 1646 O O . ASP A 1 204 ? -7.102 4.993 21.339 1.00 81.94 204 ASP A O 1
ATOM 1650 N N . LEU A 1 205 ? -5.094 5.260 20.371 1.00 81.06 205 LEU A N 1
ATOM 1651 C CA . LEU A 1 205 ? -5.572 5.094 18.994 1.00 81.06 205 LEU A CA 1
ATOM 1652 C C . LEU A 1 205 ? -6.191 3.707 18.776 1.00 81.06 205 LEU A C 1
ATOM 1654 O O . LEU A 1 205 ? -7.202 3.568 18.095 1.00 81.06 205 LEU A O 1
ATOM 1658 N N . ARG A 1 206 ? -5.594 2.669 19.367 1.00 83.00 206 ARG A N 1
ATOM 1659 C CA . ARG A 1 206 ? -6.111 1.304 19.274 1.00 83.00 206 ARG A CA 1
ATOM 1660 C C . ARG A 1 206 ? -7.464 1.165 19.967 1.00 83.00 206 ARG A C 1
ATOM 1662 O O . ARG A 1 206 ? -8.357 0.571 19.378 1.00 83.00 206 ARG A O 1
ATOM 1669 N N . THR A 1 207 ? -7.605 1.682 21.184 1.00 81.94 207 THR A N 1
ATOM 1670 C CA . THR A 1 207 ? -8.857 1.639 21.949 1.00 81.94 207 THR A CA 1
ATOM 1671 C C . THR A 1 207 ? -9.947 2.420 21.221 1.00 81.94 207 THR A C 1
ATOM 1673 O O . THR A 1 207 ? -11.023 1.880 20.996 1.00 81.94 207 THR A O 1
ATOM 1676 N N . MET A 1 208 ? -9.631 3.627 20.737 1.00 82.44 208 MET A N 1
ATOM 1677 C CA . MET A 1 208 ? -10.543 4.460 19.944 1.00 82.44 208 MET A CA 1
ATOM 1678 C C . MET A 1 208 ? -11.126 3.715 18.733 1.00 82.44 208 MET A C 1
ATOM 1680 O O . MET A 1 208 ? -12.311 3.829 18.439 1.00 82.44 208 MET A O 1
ATOM 1684 N N . LEU A 1 209 ? -10.303 2.940 18.020 1.00 76.12 209 LEU A N 1
ATOM 1685 C CA . LEU A 1 209 ? -10.744 2.214 16.827 1.00 76.12 209 LEU A CA 1
ATOM 1686 C C . LEU A 1 209 ? -11.461 0.891 17.127 1.00 76.12 209 LEU A C 1
ATOM 1688 O O . LEU A 1 209 ? -12.061 0.313 16.221 1.00 76.12 209 LEU A O 1
ATOM 1692 N N . GLN A 1 210 ? -11.337 0.365 18.346 1.00 71.38 210 GLN A N 1
ATOM 1693 C CA . GLN A 1 210 ? -11.916 -0.924 18.733 1.00 71.38 210 GLN A CA 1
ATOM 1694 C C . GLN A 1 210 ? -13.283 -0.793 19.413 1.00 71.38 210 GLN A C 1
ATOM 1696 O O . GLN A 1 210 ? -14.015 -1.782 19.402 1.00 71.38 210 GLN A O 1
ATOM 1701 N N . GLY A 1 211 ? -13.645 0.411 19.879 1.00 58.72 211 GLY A N 1
ATOM 1702 C CA . GLY A 1 211 ? -14.897 0.664 20.595 1.00 58.72 211 GLY A CA 1
ATOM 1703 C C . GLY A 1 211 ? -14.809 0.237 22.050 1.00 58.72 211 GLY A C 1
ATOM 1704 O O . GLY A 1 211 ? -14.579 -0.967 22.302 1.00 58.72 211 GLY A O 1
#

Foldseek 3Di:
DVVVVVVVVVVVVVVPDQADFPADVVRLVVVQLVVLVVQCVVVVHPDSVPRDGDDPLRSSLVRQADPVRDGVHPVSVVVNVVVVPPDPDDPPPPCPVDPPDPPPDDDPDPVLVCLQVVQVVVCVVCVVVVNNQAEDEDDAPQQEPVPDDLVSNLVVVVVCCVVSVHQKYWYWYDDPNFIKIWIQGPVVLDIDTGGPVPDDDDPSNVVSSND

Secondary structure (DSSP, 8-state):
-HHHHHHHHHHHHHHT-SS-----TTHHHHHHHHHHHHHHHHHT-S-GGGSPPPPHHHHHHHTTB-TTS-BSSHHHHHHHHHHHTS-S----------S--------S-HHHHHHHHHHHHHHHHHHHTT-TTTEEEE-GGGG-SSS--HHHHHHHHHHHHHHH--SEEEEEEEETTEEEEEEEEGGGTEEEEE-TT-PPPPHHHHHHHH-